Protein AF-A0A7Y5FUA7-F1 (afdb_monomer)

Radius of gyration: 26.77 Å; Cα contacts (8 Å, |Δi|>4): 407; chains: 1; bounding box: 69×65×54 Å

Foldseek 3Di:
DLVVLVVVQVVDPDDDDDDDFQDPPDPGGDDDDPSVCVVVVDPDDDPDDDDDDPVRVVVVPPPPPDDPPCPDPDPDPPPLFFADQLAEAEDELVLLCLCVLALQSSCVCPPVNPDFFDAPQVLLFVLLLQLVLVVVVCVLVVHDDDLVSSLVSSVVSHDPGNAPDVVRSVVSNVLSSVLSVLVVVVVVVDDWHWPDAQAKFWDDDRSYIYIDGQRTKIADPVRAIEGEDEDQADDPDLVVLQVCQLPDLNQLVVQLRVCRVPVDGHQFYWYAHSSHRDIHTDGDDPVSNVVSSVSVVVSVVCVSRSPRHTDDDPVRQVPDSCLVVDPCNVVD

Solvent-accessible surface area (backbone atoms only — not comparable to full-atom values): 19583 Å² total; per-residue (Å²): 107,72,69,56,55,52,56,60,59,69,65,49,90,83,72,83,88,87,84,80,68,47,72,87,88,59,100,62,73,47,74,77,56,67,70,60,40,68,73,65,76,56,87,76,74,88,70,90,79,77,77,70,49,76,67,57,54,53,53,72,72,53,83,70,87,57,75,83,68,75,88,55,78,81,79,65,71,77,76,87,64,58,54,60,76,82,52,76,42,83,41,37,61,66,57,38,50,34,30,72,63,21,23,34,54,27,42,39,53,74,71,69,53,57,86,71,81,67,46,37,70,58,46,53,31,51,13,51,50,53,15,54,47,52,52,51,54,31,54,57,70,71,44,92,78,56,70,65,57,35,52,49,44,25,59,74,52,55,62,91,61,47,47,94,43,73,67,59,42,50,55,51,51,55,50,50,53,53,29,50,50,54,50,48,57,54,54,74,72,52,91,77,47,56,74,40,62,65,42,71,49,76,50,76,56,87,48,28,40,42,40,54,59,44,61,29,29,31,47,42,100,85,74,45,33,33,41,36,43,80,38,61,55,70,49,93,46,71,68,61,38,40,50,51,49,72,66,34,62,61,59,31,46,51,46,44,52,46,23,74,74,70,78,46,79,47,56,25,36,36,35,35,19,46,60,55,67,40,72,23,77,44,70,60,52,72,68,48,49,52,50,42,53,51,50,46,50,53,30,51,54,35,58,29,59,63,55,43,65,72,56,81,45,90,85,53,47,87,76,38,94,56,37,96,79,37,91,65,47,88,80,110

Sequence (332 aa):
ERRLFYVGMTRAKKELYLTSGRDYGGARPRKVSIFVREALDDAHADDDFAKASAFEALARFDRSGEPIRQAHGESQAPETGPIPDDQLLHLDQKKIDDYLTCPLKYKYVHILRVPLAEYHAIIYGFALHEAVREYNKRKRKQEAVTLDDLLTVFKANWRSRGFLNREHEQQRFETGQEVLRRFFEQQESEDFEPLYIEEPFKFMFENNVITGRWDRVDELPDGRVLIVDFKSSAVDDPEKARKRAMSSRQLRLYAWSYQERFGQPVAGWRLHFLESGMVAEIPLKELYLRKIREDVQTAAQGIRQRDFRPTPGPSACPFCALNDICPAAETN

pLDDT: mean 86.88, std 15.05, range [34.94, 98.5]

Structure (mmCIF, N/CA/C/O backbone):
data_AF-A0A7Y5FUA7-F1
#
_entry.id   AF-A0A7Y5FUA7-F1
#
loop_
_atom_site.group_PDB
_atom_site.id
_atom_site.type_symbol
_atom_site.label_atom_id
_atom_site.label_alt_id
_atom_site.label_comp_id
_atom_site.label_asym_id
_atom_site.label_entity_id
_atom_site.label_seq_id
_atom_site.pdbx_PDB_ins_code
_atom_site.Cartn_x
_atom_site.Cartn_y
_atom_site.Cartn_z
_atom_site.occupancy
_atom_site.B_iso_or_equiv
_atom_site.auth_seq_id
_atom_site.auth_comp_id
_atom_site.auth_asym_id
_atom_site.auth_atom_id
_atom_site.pdbx_PDB_model_num
ATOM 1 N N . GLU A 1 1 ? 36.938 -25.599 12.863 1.00 69.94 1 GLU A N 1
ATOM 2 C CA . GLU A 1 1 ? 36.357 -26.382 11.746 1.00 69.94 1 GLU A CA 1
ATOM 3 C C . GLU A 1 1 ? 36.639 -27.885 11.831 1.00 69.94 1 GLU A C 1
ATOM 5 O O . GLU A 1 1 ? 35.681 -28.637 11.930 1.00 69.94 1 GLU A O 1
ATOM 10 N N . ARG A 1 2 ? 37.898 -28.351 11.923 1.00 81.62 2 ARG A N 1
ATOM 11 C CA . ARG A 1 2 ? 38.232 -29.795 12.032 1.00 81.62 2 ARG A CA 1
ATOM 12 C C . ARG A 1 2 ? 37.475 -30.553 13.141 1.00 81.62 2 ARG A C 1
ATOM 14 O O . ARG A 1 2 ? 36.943 -31.631 12.902 1.00 81.62 2 ARG A O 1
ATOM 21 N N . ARG A 1 3 ? 37.348 -29.957 14.337 1.00 82.50 3 ARG A N 1
ATOM 22 C CA . ARG A 1 3 ? 36.562 -30.529 15.454 1.00 82.50 3 ARG A CA 1
ATOM 23 C C . ARG A 1 3 ? 35.073 -30.697 15.116 1.00 82.50 3 ARG A C 1
ATOM 25 O O . ARG A 1 3 ? 34.472 -31.670 15.547 1.00 82.50 3 ARG A O 1
ATOM 32 N N . LEU A 1 4 ? 34.487 -29.786 14.334 1.00 85.38 4 LEU A N 1
ATOM 33 C CA . LEU A 1 4 ? 33.081 -29.873 13.916 1.00 85.38 4 LEU A CA 1
ATOM 34 C C . LEU A 1 4 ? 32.877 -30.999 12.901 1.00 85.38 4 LEU A C 1
ATOM 36 O O . LEU A 1 4 ? 31.928 -31.763 13.034 1.00 85.38 4 LEU A O 1
ATOM 40 N N . PHE A 1 5 ? 33.794 -31.135 11.938 1.00 86.12 5 PHE A N 1
ATOM 41 C CA . PHE A 1 5 ? 33.771 -32.233 10.973 1.00 86.12 5 PHE A CA 1
ATOM 42 C C . PHE A 1 5 ? 33.879 -33.597 11.673 1.00 86.12 5 PHE A C 1
ATOM 44 O O . PHE A 1 5 ? 33.046 -34.471 11.448 1.00 86.12 5 PHE A O 1
ATOM 51 N N . TYR A 1 6 ? 34.825 -33.739 12.608 1.00 86.31 6 TYR A N 1
ATOM 52 C CA . TYR A 1 6 ? 34.996 -34.954 13.410 1.00 86.31 6 TYR A CA 1
ATOM 53 C C . TYR A 1 6 ? 33.748 -35.301 14.239 1.00 86.31 6 TYR A C 1
ATOM 55 O O . TYR A 1 6 ? 33.294 -36.446 14.243 1.00 86.31 6 TYR A O 1
ATOM 63 N N . VAL A 1 7 ? 33.150 -34.314 14.915 1.00 91.12 7 VAL A N 1
ATOM 64 C CA . VAL A 1 7 ? 31.927 -34.527 15.708 1.00 91.12 7 VAL A CA 1
ATOM 65 C C . VAL A 1 7 ? 30.737 -34.889 14.814 1.00 91.12 7 VAL A C 1
ATOM 67 O O . VAL A 1 7 ? 29.938 -35.741 15.189 1.00 91.12 7 VAL A O 1
ATOM 70 N N . GLY A 1 8 ? 30.609 -34.278 13.634 1.00 86.88 8 GLY A N 1
ATOM 71 C CA . GLY A 1 8 ? 29.559 -34.617 12.670 1.00 86.88 8 GLY A CA 1
ATOM 72 C C . GLY A 1 8 ? 29.690 -36.050 12.149 1.00 86.88 8 GLY A C 1
ATOM 73 O O . GLY A 1 8 ? 28.717 -36.799 12.163 1.00 86.88 8 GLY A O 1
ATOM 74 N N . MET A 1 9 ? 30.908 -36.443 11.773 1.00 88.81 9 MET A N 1
ATOM 75 C CA . MET A 1 9 ? 31.246 -37.786 11.295 1.00 88.81 9 MET A CA 1
ATOM 76 C C . MET A 1 9 ? 30.936 -38.872 12.335 1.00 88.81 9 MET A C 1
ATOM 78 O O . MET A 1 9 ? 30.293 -39.871 12.027 1.00 88.81 9 MET A O 1
ATOM 82 N N . THR A 1 10 ? 31.333 -38.653 13.588 1.00 89.31 10 THR A N 1
ATOM 83 C CA . THR A 1 10 ? 31.216 -39.652 14.668 1.00 89.31 10 THR A CA 1
ATOM 84 C C . THR A 1 10 ? 29.806 -39.792 15.258 1.00 89.31 10 THR A C 1
ATOM 86 O O . THR A 1 10 ? 29.580 -40.647 16.112 1.00 89.31 10 THR A O 1
ATOM 89 N N . ARG A 1 11 ? 28.825 -38.997 14.801 1.00 90.19 11 ARG A N 1
ATOM 90 C CA . ARG A 1 11 ? 27.406 -39.149 15.183 1.00 90.19 11 ARG A CA 1
ATOM 91 C C . ARG A 1 11 ? 26.665 -40.225 14.390 1.00 90.19 11 ARG A C 1
ATOM 93 O O . ARG A 1 11 ? 25.602 -40.668 14.832 1.00 90.19 11 ARG A O 1
ATOM 100 N N . ALA A 1 12 ? 27.180 -40.619 13.227 1.00 88.19 12 ALA A N 1
ATOM 101 C CA . ALA A 1 12 ? 26.566 -41.650 12.404 1.00 88.19 12 ALA A CA 1
ATOM 102 C C . ALA A 1 12 ? 26.635 -43.014 13.114 1.00 88.19 12 ALA A C 1
ATOM 104 O O . ALA A 1 12 ? 27.710 -43.483 13.468 1.00 88.19 12 ALA A O 1
ATOM 105 N N . LYS A 1 13 ? 25.478 -43.654 13.335 1.00 85.44 13 LYS A N 1
ATOM 106 C CA . LYS A 1 13 ? 25.397 -44.968 14.008 1.00 85.44 13 LYS A CA 1
ATOM 107 C C . LYS A 1 13 ? 25.438 -46.166 13.056 1.00 85.44 13 LYS A C 1
ATOM 109 O O . LYS A 1 13 ? 25.712 -47.270 13.509 1.00 85.44 13 LYS A O 1
ATOM 114 N N . LYS A 1 14 ? 25.077 -45.971 11.783 1.00 89.12 14 LYS A N 1
ATOM 115 C CA . LYS A 1 14 ? 24.957 -47.049 10.785 1.00 89.12 14 LYS A CA 1
ATOM 116 C C . LYS A 1 14 ? 25.735 -46.735 9.515 1.00 89.12 14 LYS A C 1
ATOM 118 O O . LYS A 1 14 ? 26.629 -47.484 9.159 1.00 89.12 14 LYS A O 1
ATOM 123 N N . GLU A 1 15 ? 25.417 -45.619 8.869 1.00 89.31 15 GLU A N 1
ATOM 124 C CA . GLU A 1 15 ? 26.041 -45.217 7.608 1.00 89.31 15 GLU A CA 1
ATOM 125 C C . GLU A 1 15 ? 26.371 -43.726 7.638 1.00 89.31 15 GLU A C 1
ATOM 127 O O . GLU A 1 15 ? 25.652 -42.933 8.255 1.00 89.31 15 GLU A O 1
ATOM 132 N N . LEU A 1 16 ? 27.456 -43.356 6.961 1.00 85.06 16 LEU A N 1
ATOM 133 C CA . LEU A 1 16 ? 27.898 -41.982 6.778 1.00 85.06 16 LEU A CA 1
ATOM 134 C C . LEU A 1 16 ? 28.118 -41.726 5.289 1.00 85.06 16 LEU A C 1
ATOM 136 O O . LEU A 1 16 ? 28.933 -42.389 4.657 1.00 85.06 16 LEU A O 1
ATOM 140 N N . TYR A 1 17 ? 27.438 -40.710 4.766 1.00 86.00 17 TYR A N 1
ATOM 141 C CA . TYR A 1 17 ? 27.608 -40.245 3.395 1.00 86.00 17 TYR A CA 1
ATOM 142 C C . TYR A 1 17 ? 28.264 -38.863 3.412 1.00 86.00 17 TYR A C 1
ATOM 144 O O . TYR A 1 17 ? 27.733 -37.925 4.009 1.00 86.00 17 TYR A O 1
ATOM 152 N N . LEU A 1 18 ? 29.420 -38.733 2.759 1.00 82.06 18 LEU A N 1
ATOM 153 C CA . LEU A 1 18 ? 30.134 -37.467 2.593 1.00 82.06 18 LEU A CA 1
ATOM 154 C C . LEU A 1 18 ? 29.989 -37.004 1.141 1.00 82.06 18 LEU A C 1
ATOM 156 O O . LEU A 1 18 ? 30.538 -37.613 0.229 1.00 82.06 18 LEU A O 1
ATOM 160 N N . THR A 1 19 ? 29.245 -35.922 0.919 1.00 81.25 19 THR A N 1
ATOM 161 C CA . THR A 1 19 ? 28.980 -35.385 -0.425 1.00 81.25 19 THR A CA 1
ATOM 162 C C . THR A 1 19 ? 29.666 -34.041 -0.626 1.00 81.25 19 THR A C 1
ATOM 164 O O . THR A 1 19 ? 29.583 -33.167 0.237 1.00 81.25 19 THR A O 1
ATOM 167 N N . SER A 1 20 ? 30.283 -33.834 -1.789 1.00 80.19 20 SER A N 1
ATOM 168 C CA . SER A 1 20 ? 30.812 -32.530 -2.202 1.00 80.19 20 SER A CA 1
ATOM 169 C C . SER A 1 20 ? 30.458 -32.245 -3.660 1.00 80.19 20 SER A C 1
ATOM 171 O O . SER A 1 20 ? 30.422 -33.159 -4.481 1.00 80.19 20 SER A O 1
ATOM 173 N N . GLY A 1 21 ? 30.164 -30.985 -3.977 1.00 79.88 21 GLY A N 1
ATOM 174 C CA . GLY A 1 21 ? 29.942 -30.537 -5.349 1.00 79.88 21 GLY A CA 1
ATOM 175 C C . GLY A 1 21 ? 31.228 -29.979 -5.949 1.00 79.88 21 GLY A C 1
ATOM 176 O O . GLY A 1 21 ? 31.906 -29.168 -5.320 1.00 79.88 21 GLY A O 1
ATOM 177 N N . ARG A 1 22 ? 31.560 -30.382 -7.180 1.00 73.12 22 ARG A N 1
ATOM 178 C CA . ARG A 1 22 ? 32.671 -29.780 -7.940 1.00 73.12 22 ARG A CA 1
ATOM 179 C C . ARG A 1 22 ? 32.261 -28.492 -8.653 1.00 73.12 22 ARG A C 1
ATOM 181 O O . ARG A 1 22 ? 33.104 -27.628 -8.869 1.00 73.12 22 ARG A O 1
ATOM 188 N N . ASP A 1 23 ? 30.977 -28.330 -8.963 1.00 74.56 23 ASP A N 1
ATOM 189 C CA . ASP A 1 23 ? 30.429 -27.149 -9.629 1.00 74.56 23 ASP A CA 1
ATOM 190 C C . ASP A 1 23 ? 29.183 -26.644 -8.899 1.00 74.56 23 ASP A C 1
ATOM 192 O O . ASP A 1 23 ? 28.220 -27.381 -8.695 1.00 74.56 23 ASP A O 1
ATOM 196 N N . TYR A 1 24 ? 29.241 -25.377 -8.502 1.00 72.88 24 TYR A N 1
ATOM 197 C CA . TYR A 1 24 ? 28.153 -24.635 -7.865 1.00 72.88 24 TYR A CA 1
ATOM 198 C C . TYR A 1 24 ? 27.744 -23.413 -8.709 1.00 72.88 24 TYR A C 1
ATOM 200 O O . TYR A 1 24 ? 27.184 -22.460 -8.177 1.00 72.88 24 TYR A O 1
ATOM 208 N N . GLY A 1 25 ? 28.084 -23.392 -10.003 1.00 65.88 25 GLY A N 1
ATOM 209 C CA . GLY A 1 25 ? 27.870 -22.252 -10.900 1.00 65.88 25 GLY A CA 1
ATOM 210 C C . GLY A 1 25 ? 28.946 -21.165 -10.799 1.00 65.88 25 GLY A C 1
ATOM 211 O O . GLY A 1 25 ? 28.764 -20.060 -11.300 1.00 65.88 25 GLY A O 1
ATOM 212 N N . GLY A 1 26 ? 30.070 -21.455 -10.138 1.00 68.00 26 GLY A N 1
ATOM 213 C CA . GLY A 1 26 ? 31.182 -20.518 -9.961 1.00 68.00 26 GLY A CA 1
ATOM 214 C C . GLY A 1 26 ? 32.169 -20.497 -11.135 1.00 68.00 26 GLY A C 1
ATOM 215 O O . GLY A 1 26 ? 32.183 -21.377 -11.996 1.00 68.00 2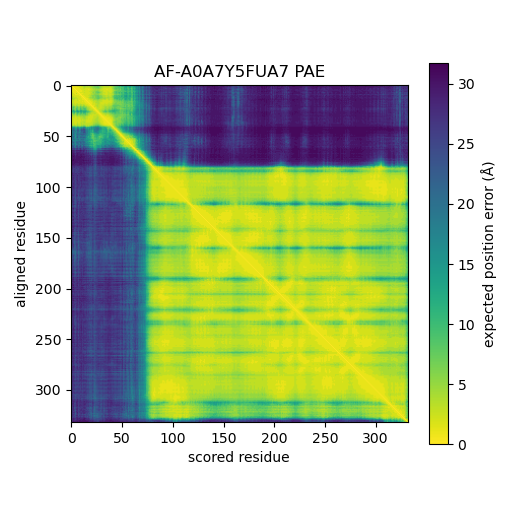6 GLY A O 1
ATOM 216 N N . ALA A 1 27 ? 33.067 -19.507 -11.142 1.00 64.94 27 ALA A N 1
ATOM 217 C CA . ALA A 1 27 ? 34.093 -19.369 -12.183 1.00 64.94 27 ALA A CA 1
ATOM 218 C C . ALA A 1 27 ? 35.125 -20.516 -12.196 1.00 64.94 27 ALA A C 1
ATOM 220 O O . ALA A 1 27 ? 35.726 -20.788 -13.233 1.00 64.94 27 ALA A O 1
ATOM 221 N N . ARG A 1 28 ? 35.343 -21.188 -11.057 1.00 67.38 28 ARG A N 1
ATOM 222 C CA . ARG A 1 28 ? 36.306 -22.289 -10.906 1.00 67.38 28 ARG A CA 1
ATOM 223 C C . ARG A 1 28 ? 35.664 -23.479 -10.191 1.00 67.38 28 ARG A C 1
ATOM 225 O O . ARG A 1 28 ? 34.853 -23.252 -9.287 1.00 67.38 28 ARG A O 1
ATOM 232 N N . PRO A 1 29 ? 36.053 -24.718 -10.538 1.00 73.56 29 PRO A N 1
ATOM 233 C CA . PRO A 1 29 ? 35.591 -25.897 -9.825 1.00 73.56 29 PRO A CA 1
ATOM 234 C C . PRO A 1 29 ? 36.066 -25.874 -8.369 1.00 73.56 29 PRO A C 1
ATOM 236 O O . PRO A 1 29 ? 37.142 -25.362 -8.043 1.00 73.56 29 PRO A O 1
ATOM 239 N N . ARG A 1 30 ? 35.248 -26.427 -7.476 1.00 78.94 30 ARG A N 1
ATOM 240 C CA . ARG A 1 30 ? 35.588 -26.605 -6.064 1.00 78.94 30 ARG A CA 1
ATOM 241 C C . ARG A 1 30 ? 36.270 -27.953 -5.870 1.00 78.94 30 ARG A C 1
ATOM 243 O O . ARG A 1 30 ? 35.807 -28.973 -6.372 1.00 78.94 30 ARG A O 1
ATOM 250 N N . LYS A 1 31 ? 37.371 -27.940 -5.118 1.00 80.44 31 LYS A N 1
ATOM 251 C CA . LYS A 1 31 ? 38.057 -29.159 -4.687 1.00 80.44 31 LYS A CA 1
ATOM 252 C C . LYS A 1 31 ? 37.319 -29.788 -3.513 1.00 80.44 31 LYS A C 1
ATOM 254 O O . LYS A 1 31 ? 36.715 -29.076 -2.705 1.00 80.44 31 LYS A O 1
ATOM 259 N N . VAL A 1 32 ? 37.415 -31.110 -3.405 1.00 82.19 32 VAL A N 1
ATOM 260 C CA . VAL A 1 32 ? 36.942 -31.841 -2.227 1.00 82.19 32 VAL A CA 1
ATOM 261 C C . VAL A 1 32 ? 37.666 -31.299 -0.992 1.00 82.19 32 VAL A C 1
ATOM 263 O O . VAL A 1 32 ? 38.872 -31.045 -1.025 1.00 82.19 32 VAL A O 1
ATOM 266 N N . SER A 1 33 ? 36.921 -31.083 0.094 1.00 84.25 33 SER A N 1
ATOM 267 C CA . SER A 1 33 ? 37.481 -30.559 1.341 1.00 84.25 33 SER A CA 1
ATOM 268 C C . SER A 1 33 ? 38.590 -31.466 1.872 1.00 84.25 33 SER A C 1
ATOM 270 O O . SER A 1 33 ? 38.439 -32.689 1.897 1.00 84.25 33 SER A O 1
ATOM 272 N N . ILE A 1 34 ? 39.674 -30.861 2.365 1.00 81.44 34 ILE A N 1
ATOM 273 C CA . ILE A 1 34 ? 40.808 -31.583 2.956 1.00 81.44 34 ILE A CA 1
ATOM 274 C C . ILE A 1 34 ? 40.371 -32.525 4.086 1.00 81.44 34 ILE A C 1
ATOM 276 O O . ILE A 1 34 ? 40.905 -33.618 4.199 1.00 81.44 34 ILE A O 1
ATOM 280 N N . PHE A 1 35 ? 39.340 -32.160 4.857 1.00 84.69 35 PHE A N 1
ATOM 281 C CA . PHE A 1 35 ? 38.843 -32.984 5.964 1.00 84.69 35 PHE A CA 1
ATOM 282 C C . PHE A 1 35 ? 38.192 -34.293 5.498 1.00 84.69 35 PHE A C 1
ATOM 284 O O . PHE A 1 35 ? 38.275 -35.294 6.198 1.00 84.69 35 PHE A O 1
ATOM 291 N N . VAL A 1 36 ? 37.559 -34.295 4.318 1.00 83.12 36 VAL A N 1
ATOM 292 C CA . VAL A 1 36 ? 36.991 -35.515 3.720 1.00 83.12 36 VAL A CA 1
ATOM 293 C C . VAL A 1 36 ? 38.115 -36.427 3.241 1.00 83.12 36 VAL A C 1
ATOM 295 O O . VAL A 1 36 ? 38.068 -37.625 3.491 1.00 83.12 36 VAL A O 1
ATOM 298 N N . ARG A 1 37 ? 39.150 -35.853 2.615 1.00 79.00 37 ARG A N 1
ATOM 299 C CA . ARG A 1 37 ? 40.316 -36.608 2.135 1.00 79.00 37 ARG A CA 1
ATOM 300 C C . ARG A 1 37 ? 41.084 -37.261 3.281 1.00 79.00 37 ARG A C 1
ATOM 302 O O . ARG A 1 37 ? 41.368 -38.446 3.218 1.00 79.00 37 ARG A O 1
ATOM 309 N N . GLU A 1 38 ? 41.352 -36.500 4.342 1.00 81.62 38 GLU A N 1
ATOM 310 C CA . GLU A 1 38 ? 41.996 -37.010 5.559 1.00 81.62 38 GLU A CA 1
ATOM 311 C C . GLU A 1 38 ? 41.182 -38.134 6.223 1.00 81.62 38 GLU A C 1
ATOM 313 O O . GLU A 1 38 ? 41.762 -39.055 6.781 1.00 81.62 38 GLU A O 1
ATOM 318 N N . ALA A 1 39 ? 39.846 -38.070 6.187 1.00 80.00 39 ALA A N 1
ATOM 319 C CA . ALA A 1 39 ? 38.989 -39.062 6.838 1.00 80.00 39 ALA A CA 1
ATOM 320 C C . ALA A 1 39 ? 38.846 -40.380 6.063 1.00 80.00 39 ALA A C 1
ATOM 322 O O . ALA A 1 39 ? 38.527 -41.398 6.673 1.00 80.00 39 ALA A O 1
ATOM 323 N N . LEU A 1 40 ? 39.043 -40.357 4.743 1.00 78.94 40 LEU A N 1
ATOM 324 C CA . LEU A 1 40 ? 38.932 -41.535 3.875 1.00 78.94 40 LEU A CA 1
ATOM 325 C C . LEU A 1 40 ? 40.287 -42.192 3.575 1.00 78.94 40 LEU A C 1
ATOM 327 O O . LEU A 1 40 ? 40.315 -43.196 2.875 1.00 78.94 40 LEU A O 1
ATOM 331 N N . ASP A 1 41 ? 41.381 -41.629 4.102 1.00 67.62 41 ASP A N 1
ATOM 332 C CA . ASP A 1 41 ? 42.768 -42.071 3.882 1.00 67.62 41 ASP A CA 1
ATOM 333 C C . ASP A 1 41 ? 43.109 -42.255 2.389 1.00 67.62 41 ASP A C 1
ATOM 335 O O . ASP A 1 41 ? 43.875 -43.128 1.981 1.00 67.62 41 ASP A O 1
ATOM 339 N N . ASP A 1 42 ? 42.478 -41.425 1.552 1.00 64.50 42 ASP A N 1
ATOM 340 C CA . ASP A 1 42 ? 42.451 -41.605 0.108 1.00 64.50 42 ASP A CA 1
ATOM 341 C C . ASP A 1 42 ? 43.457 -40.665 -0.577 1.00 64.50 42 ASP A C 1
ATOM 343 O O . ASP A 1 42 ? 43.318 -39.431 -0.588 1.00 64.50 42 ASP A O 1
ATOM 347 N N . ALA A 1 43 ? 44.506 -41.268 -1.140 1.00 52.50 43 ALA A N 1
ATOM 348 C CA . ALA A 1 43 ? 45.585 -40.591 -1.855 1.00 52.50 43 ALA A CA 1
ATOM 349 C C . ALA A 1 43 ? 45.308 -40.422 -3.362 1.00 52.50 43 ALA A C 1
ATOM 351 O O . ALA A 1 43 ? 46.196 -39.980 -4.096 1.00 52.50 43 ALA A O 1
ATOM 352 N N . HIS A 1 44 ? 44.104 -40.738 -3.850 1.00 53.44 44 HIS A N 1
ATOM 353 C CA . HIS A 1 44 ? 43.822 -40.695 -5.283 1.00 53.44 44 HIS A CA 1
ATOM 354 C C . HIS A 1 44 ? 43.480 -39.296 -5.829 1.00 53.44 44 HIS A C 1
ATOM 356 O O . HIS A 1 44 ? 43.033 -38.384 -5.124 1.00 53.44 44 HIS A O 1
ATOM 362 N N . ALA A 1 45 ? 43.847 -39.121 -7.101 1.00 51.50 45 ALA A N 1
ATOM 363 C CA . ALA A 1 45 ? 43.904 -37.871 -7.844 1.00 51.50 45 ALA A CA 1
ATOM 364 C C . ALA A 1 45 ? 42.512 -37.274 -8.105 1.00 51.50 45 ALA A C 1
ATOM 366 O O . ALA A 1 45 ? 41.516 -37.987 -8.183 1.00 51.50 45 ALA A O 1
ATOM 367 N N . ASP A 1 46 ? 42.451 -35.949 -8.265 1.00 54.41 46 ASP A N 1
ATOM 368 C CA . ASP A 1 46 ? 41.269 -35.286 -8.816 1.00 54.41 46 ASP A CA 1
ATOM 369 C C . ASP A 1 46 ? 41.031 -35.855 -10.235 1.00 54.41 46 ASP A C 1
ATOM 371 O O . ASP A 1 46 ? 41.722 -35.449 -11.163 1.00 54.41 46 ASP A O 1
ATOM 375 N N . ASP A 1 47 ? 40.096 -36.803 -10.404 1.00 55.59 47 ASP A N 1
ATOM 376 C CA . ASP A 1 47 ? 39.686 -37.280 -11.739 1.00 55.59 47 ASP A CA 1
ATOM 377 C C . ASP A 1 47 ? 39.314 -36.102 -12.650 1.00 55.59 47 ASP A C 1
ATOM 379 O O . ASP A 1 47 ? 38.751 -35.109 -12.168 1.00 55.59 47 ASP A O 1
ATOM 383 N N . ASP A 1 48 ? 39.582 -36.218 -13.953 1.00 52.44 48 ASP A N 1
ATOM 384 C CA . ASP A 1 48 ? 39.300 -35.181 -14.949 1.00 52.44 48 ASP A CA 1
ATOM 385 C C . ASP A 1 48 ? 37.858 -34.661 -14.830 1.00 52.44 48 ASP A C 1
ATOM 387 O O . ASP A 1 48 ? 36.872 -35.369 -15.045 1.00 52.44 48 ASP A O 1
ATOM 391 N N . PHE A 1 49 ? 37.723 -33.386 -14.451 1.00 56.34 49 PHE A N 1
ATOM 392 C CA . PHE A 1 49 ? 36.431 -32.723 -14.314 1.00 56.34 49 PHE A CA 1
ATOM 393 C C . PHE A 1 49 ? 36.086 -31.966 -15.596 1.00 56.34 49 PHE A C 1
ATOM 395 O O . PHE A 1 49 ? 36.603 -30.874 -15.841 1.00 56.34 49 PHE A O 1
ATOM 402 N N . ALA A 1 50 ? 35.149 -32.502 -16.376 1.00 59.53 50 ALA A N 1
ATOM 403 C CA . ALA A 1 50 ? 34.482 -31.737 -17.420 1.00 59.53 50 ALA A CA 1
ATOM 404 C C . ALA A 1 50 ? 33.427 -30.817 -16.784 1.00 59.53 50 ALA A C 1
ATOM 406 O O . ALA A 1 50 ? 32.500 -31.277 -16.109 1.00 59.53 50 ALA A O 1
ATOM 407 N N . LYS A 1 51 ? 33.566 -29.501 -16.987 1.00 59.25 51 LYS A N 1
ATOM 408 C CA . LYS A 1 51 ? 32.529 -28.535 -16.603 1.00 59.25 51 LYS A CA 1
ATOM 409 C C . LYS A 1 51 ? 31.259 -28.867 -17.383 1.00 59.25 51 LYS A C 1
ATOM 411 O O . LYS A 1 51 ? 31.319 -28.994 -18.603 1.00 59.25 51 LYS A O 1
ATOM 416 N N . ALA A 1 52 ? 30.133 -28.989 -16.681 1.00 58.94 52 ALA A N 1
ATOM 417 C CA . ALA A 1 52 ? 28.852 -29.220 -17.332 1.00 58.94 52 ALA A CA 1
ATOM 418 C C . ALA A 1 52 ? 28.588 -28.085 -18.329 1.00 58.94 52 ALA A C 1
ATOM 420 O O . ALA A 1 52 ? 28.748 -26.904 -18.000 1.00 58.94 52 ALA A O 1
ATOM 421 N N . SER A 1 53 ? 28.192 -28.437 -19.548 1.00 66.69 53 SER A N 1
ATOM 422 C CA . SER A 1 53 ? 27.671 -27.454 -20.491 1.00 66.69 53 SER A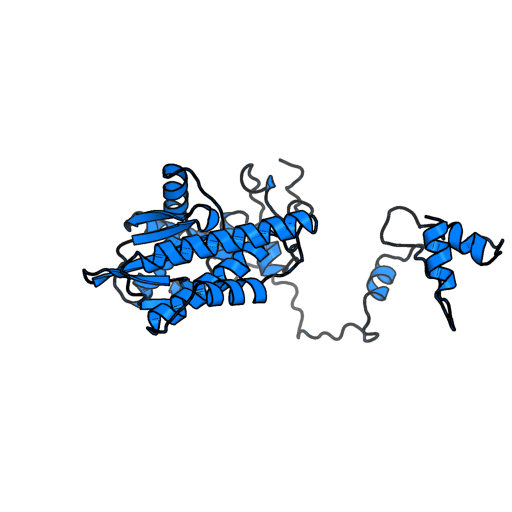 CA 1
ATOM 423 C C . SER A 1 53 ? 26.457 -26.745 -19.880 1.00 66.69 53 SER A C 1
ATOM 425 O O . SER A 1 53 ? 25.775 -27.284 -19.004 1.00 66.69 53 SER A O 1
ATOM 427 N N . ALA A 1 54 ? 26.147 -25.535 -20.355 1.00 57.19 54 ALA A N 1
ATOM 428 C CA . ALA A 1 54 ? 24.950 -24.815 -19.911 1.00 57.19 54 ALA A CA 1
ATOM 429 C C . ALA A 1 54 ? 23.677 -25.675 -20.056 1.00 57.19 54 ALA A C 1
ATOM 431 O O . ALA A 1 54 ? 22.781 -25.604 -19.220 1.00 57.19 54 ALA A O 1
ATOM 432 N N . PHE A 1 55 ? 23.639 -26.541 -21.073 1.00 56.44 55 PHE A N 1
ATOM 433 C CA . PHE A 1 55 ? 22.534 -27.460 -21.330 1.00 56.44 55 PHE A CA 1
ATOM 434 C C . PHE A 1 55 ? 22.463 -28.604 -20.306 1.00 56.44 55 PHE A C 1
ATOM 436 O O . PHE A 1 55 ? 21.394 -28.893 -19.778 1.00 56.44 55 PHE A O 1
ATOM 443 N N . GLU A 1 56 ? 23.598 -29.211 -19.951 1.00 58.56 56 GLU A N 1
ATOM 444 C CA . GLU A 1 56 ? 23.661 -30.244 -18.905 1.00 58.56 56 GLU A CA 1
ATOM 445 C C . GLU A 1 56 ? 23.376 -29.677 -17.510 1.00 58.56 56 GLU A C 1
ATOM 447 O O . GLU A 1 56 ? 22.774 -30.355 -16.679 1.00 58.56 56 GLU A O 1
ATOM 452 N N . ALA A 1 57 ? 23.783 -28.433 -17.242 1.00 60.66 57 ALA A N 1
ATOM 453 C CA . ALA A 1 57 ? 23.455 -27.746 -15.999 1.00 60.66 57 ALA A CA 1
ATOM 454 C C . ALA A 1 57 ? 21.940 -27.539 -15.864 1.00 60.66 57 ALA A C 1
ATOM 456 O O . ALA A 1 57 ? 21.389 -27.824 -14.805 1.00 60.66 57 ALA A O 1
ATOM 457 N N . LEU A 1 58 ? 21.263 -27.121 -16.940 1.00 58.72 58 LEU A N 1
ATOM 458 C CA . LEU A 1 58 ? 19.804 -26.984 -16.984 1.00 58.72 58 LEU A CA 1
ATOM 459 C C . LEU A 1 58 ? 19.096 -28.339 -16.829 1.00 58.72 58 LEU A C 1
ATOM 461 O O . LEU A 1 58 ? 18.176 -28.455 -16.022 1.00 58.72 58 LEU A O 1
ATOM 465 N N . ALA A 1 59 ? 19.573 -29.377 -17.522 1.00 62.81 59 ALA A N 1
ATOM 466 C CA . ALA A 1 59 ? 19.006 -30.725 -17.450 1.00 62.81 59 ALA A CA 1
ATOM 467 C C . ALA A 1 59 ? 19.077 -31.336 -16.037 1.00 62.81 59 ALA A C 1
ATOM 469 O O . ALA A 1 59 ? 18.185 -32.075 -15.639 1.00 62.81 59 ALA A O 1
ATOM 470 N N . ARG A 1 60 ? 20.098 -31.000 -15.234 1.00 58.38 60 ARG A N 1
ATOM 471 C CA . ARG A 1 60 ? 20.226 -31.478 -13.840 1.00 58.38 60 ARG A CA 1
ATOM 472 C C . ARG A 1 60 ? 19.160 -30.921 -12.891 1.00 58.38 60 ARG A C 1
ATOM 474 O O . ARG A 1 60 ? 18.912 -31.527 -11.849 1.00 58.38 60 ARG A O 1
ATOM 481 N N . PHE A 1 61 ? 18.557 -29.779 -13.218 1.00 56.38 61 PHE A N 1
ATOM 482 C CA . PHE A 1 61 ? 17.456 -29.195 -12.443 1.00 56.38 61 PHE A CA 1
ATOM 483 C C . PHE A 1 61 ? 16.077 -29.621 -12.957 1.00 56.38 61 PHE A C 1
ATOM 485 O O . PHE A 1 61 ? 15.083 -29.416 -12.256 1.00 56.38 61 PHE A O 1
ATOM 492 N N . ASP A 1 62 ? 16.013 -30.265 -14.123 1.00 51.31 62 ASP A N 1
ATOM 493 C CA . ASP A 1 62 ? 14.801 -30.894 -14.632 1.00 51.31 62 ASP A CA 1
ATOM 494 C C . ASP A 1 62 ? 14.582 -32.245 -13.932 1.00 51.31 62 ASP A C 1
ATOM 496 O O . ASP A 1 62 ? 15.022 -33.307 -14.367 1.00 51.31 62 ASP A O 1
ATOM 500 N N . ARG A 1 63 ? 13.925 -32.200 -12.770 1.00 50.88 63 ARG A N 1
ATOM 501 C CA . ARG A 1 63 ? 13.613 -33.387 -11.953 1.00 50.88 63 ARG A CA 1
ATOM 502 C C . ARG A 1 63 ? 12.565 -34.315 -12.571 1.00 50.88 63 ARG A C 1
ATOM 504 O O . ARG A 1 63 ? 12.228 -35.316 -11.942 1.00 50.88 63 ARG A O 1
ATOM 511 N N . SER A 1 64 ? 12.003 -33.980 -13.728 1.00 53.78 64 SER A N 1
ATOM 512 C CA . SER A 1 64 ? 10.839 -34.694 -14.244 1.00 53.78 64 SER A CA 1
ATOM 513 C C . SER A 1 64 ? 11.199 -35.919 -15.082 1.00 53.78 64 SER A C 1
ATOM 515 O O . SER A 1 64 ? 10.418 -36.865 -15.102 1.00 53.78 64 SER A O 1
ATOM 517 N N . GLY A 1 65 ? 12.358 -35.941 -15.756 1.00 46.69 65 GLY A N 1
ATOM 518 C CA . GLY A 1 65 ? 12.725 -37.022 -16.686 1.00 46.69 65 GLY A CA 1
ATOM 519 C C . GLY A 1 65 ? 11.737 -37.219 -17.850 1.00 46.69 65 GLY A C 1
ATOM 520 O O . GLY A 1 65 ? 11.969 -38.055 -18.721 1.00 46.69 65 GLY A O 1
ATOM 521 N N . GLU A 1 66 ? 10.654 -36.445 -17.893 1.00 42.66 66 GLU A N 1
ATOM 522 C CA . GLU A 1 66 ? 9.788 -36.295 -19.042 1.00 42.66 66 GLU A CA 1
ATOM 523 C C . GLU A 1 66 ? 10.363 -35.138 -19.866 1.00 42.66 66 GLU A C 1
ATOM 525 O O . GLU A 1 66 ? 10.714 -34.108 -19.288 1.00 42.66 66 GLU A O 1
ATOM 530 N N . PRO A 1 67 ? 10.470 -35.251 -21.205 1.00 42.31 67 PRO A N 1
ATOM 531 C CA . PRO A 1 67 ? 10.688 -34.059 -22.015 1.00 42.31 67 PRO A CA 1
ATOM 532 C C . PRO A 1 67 ? 9.610 -33.075 -21.600 1.00 42.31 67 PRO A C 1
ATOM 534 O O . PRO A 1 67 ? 8.460 -33.510 -21.580 1.00 42.31 67 PRO A O 1
ATOM 537 N N . ILE A 1 68 ? 9.988 -31.837 -21.235 1.00 44.41 68 ILE A N 1
ATOM 538 C CA . ILE A 1 68 ? 9.087 -30.744 -20.840 1.00 44.41 68 ILE A CA 1
ATOM 539 C C . ILE A 1 68 ? 7.813 -30.889 -21.658 1.00 44.41 68 ILE A C 1
ATOM 541 O O . ILE A 1 68 ? 7.752 -30.484 -22.825 1.00 44.41 68 ILE A O 1
ATOM 545 N N . ARG A 1 69 ? 6.814 -31.573 -21.085 1.00 42.38 69 ARG A N 1
ATOM 546 C CA . ARG A 1 69 ? 5.544 -31.728 -21.760 1.00 42.38 69 ARG A CA 1
ATOM 547 C C . ARG A 1 69 ? 5.073 -30.304 -21.825 1.00 42.38 69 ARG A C 1
ATOM 549 O O . ARG A 1 69 ? 5.073 -29.619 -20.803 1.00 42.38 69 ARG A O 1
ATOM 556 N N . GLN A 1 70 ? 4.799 -29.860 -23.043 1.00 44.34 70 GLN A N 1
ATOM 557 C CA . GLN A 1 70 ? 4.166 -28.596 -23.362 1.00 44.34 70 GLN A CA 1
ATOM 558 C C . GLN A 1 70 ? 2.853 -28.519 -22.573 1.00 44.34 70 GLN A C 1
ATOM 560 O O . GLN A 1 70 ? 1.772 -28.791 -23.074 1.00 44.34 70 GLN A O 1
ATOM 565 N N . ALA A 1 71 ? 2.958 -28.214 -21.286 1.00 38.72 71 ALA A N 1
ATOM 566 C CA . ALA A 1 71 ? 1.866 -28.029 -20.358 1.00 38.72 71 ALA A CA 1
ATOM 567 C C . ALA A 1 71 ? 1.533 -26.541 -20.315 1.00 38.72 71 ALA A C 1
ATOM 569 O O . ALA A 1 71 ? 1.288 -25.983 -19.260 1.00 38.72 71 ALA A O 1
ATOM 570 N N . HIS A 1 72 ? 1.555 -25.914 -21.485 1.00 40.34 72 HIS A N 1
ATOM 571 C CA . HIS A 1 72 ? 0.751 -24.773 -21.863 1.00 40.34 72 HIS A CA 1
ATOM 572 C C . HIS A 1 72 ? 0.519 -24.971 -23.359 1.00 40.34 72 HIS A C 1
ATOM 574 O O . HIS A 1 72 ? 1.480 -25.113 -24.116 1.00 40.34 72 HIS A O 1
ATOM 580 N N . GLY A 1 73 ? -0.751 -25.122 -23.749 1.00 39.25 73 GLY A N 1
ATOM 581 C CA . GLY A 1 73 ? -1.135 -25.249 -25.151 1.00 39.25 73 GLY A CA 1
ATOM 582 C C . GLY A 1 73 ? -0.482 -24.143 -25.965 1.00 39.25 73 GLY A C 1
ATOM 583 O O . GLY A 1 73 ? -0.342 -23.045 -25.441 1.00 39.25 73 GLY A O 1
ATOM 584 N N . GLU A 1 74 ? -0.037 -24.487 -27.176 1.00 34.94 74 GLU A N 1
ATOM 585 C CA . GLU A 1 74 ? 0.515 -23.564 -28.170 1.00 34.94 74 GLU A CA 1
ATOM 586 C C . GLU A 1 74 ? 1.221 -22.365 -27.529 1.00 34.94 74 GLU A C 1
ATOM 588 O O . GLU A 1 74 ? 0.638 -21.290 -27.392 1.00 34.94 74 GLU A O 1
ATOM 593 N N . SER A 1 75 ? 2.479 -22.538 -27.113 1.00 40.41 75 SER A N 1
ATOM 594 C CA . SER A 1 75 ? 3.357 -21.399 -26.848 1.00 40.41 75 SER A CA 1
ATOM 595 C C . SER A 1 75 ? 3.525 -20.619 -28.152 1.00 40.41 75 SER A C 1
ATOM 597 O O . SER A 1 75 ? 4.510 -20.778 -28.872 1.00 40.41 75 SER A O 1
ATOM 599 N N . GLN A 1 76 ? 2.531 -19.794 -28.473 1.00 43.91 76 GLN A N 1
ATOM 600 C CA . GLN A 1 76 ? 2.657 -18.689 -29.393 1.00 43.91 76 GLN A CA 1
ATOM 601 C C . GLN A 1 76 ? 3.884 -17.918 -28.916 1.00 43.91 76 GLN A C 1
ATOM 603 O O . GLN A 1 76 ? 4.031 -17.641 -27.719 1.00 43.91 76 GLN A O 1
ATOM 608 N N . ALA A 1 77 ? 4.814 -17.642 -29.834 1.00 47.03 77 ALA A N 1
ATOM 609 C CA . ALA A 1 77 ? 5.906 -16.719 -29.561 1.00 47.03 77 ALA A CA 1
ATOM 610 C C . ALA A 1 77 ? 5.320 -15.502 -28.825 1.00 47.03 77 ALA A C 1
ATOM 612 O O . ALA A 1 77 ? 4.238 -15.065 -29.223 1.00 47.03 77 ALA A O 1
ATOM 613 N N . PRO A 1 78 ? 5.949 -14.995 -27.745 1.00 55.62 78 PRO A N 1
ATOM 614 C CA . PRO A 1 78 ? 5.362 -13.922 -26.951 1.00 55.62 78 PRO A CA 1
ATOM 615 C C . PRO A 1 78 ? 4.974 -12.802 -27.905 1.00 55.62 78 PRO A C 1
ATOM 617 O O . PRO A 1 78 ? 5.868 -12.234 -28.525 1.00 55.62 78 PRO A O 1
ATOM 620 N N . GLU A 1 79 ? 3.668 -12.562 -28.074 1.00 59.84 79 GLU A N 1
ATOM 621 C CA . GLU A 1 79 ? 3.148 -11.659 -29.103 1.00 59.84 79 GLU A CA 1
ATOM 622 C C . GLU A 1 79 ? 3.950 -10.359 -29.054 1.00 59.84 79 GLU A C 1
ATOM 624 O O . GLU A 1 79 ? 3.923 -9.640 -28.063 1.00 59.84 79 GLU A O 1
ATOM 629 N N . THR A 1 80 ? 4.776 -10.076 -30.053 1.00 68.69 80 THR A N 1
ATOM 630 C CA . THR A 1 80 ? 5.695 -8.932 -29.962 1.00 68.69 80 THR A CA 1
ATOM 631 C C . THR A 1 80 ? 4.998 -7.614 -30.283 1.00 68.69 80 THR A C 1
ATOM 633 O O . THR A 1 80 ? 5.586 -6.553 -30.096 1.00 68.69 80 THR A O 1
ATOM 636 N N . GLY A 1 81 ? 3.759 -7.681 -30.777 1.00 82.25 81 GLY A N 1
ATOM 637 C CA . GLY A 1 81 ? 2.955 -6.528 -31.153 1.00 82.25 81 GLY A CA 1
ATOM 638 C C . GLY A 1 81 ? 2.234 -5.864 -29.974 1.00 82.25 81 GLY A C 1
ATOM 639 O O . GLY A 1 81 ? 2.117 -6.453 -28.892 1.00 82.25 81 GLY A O 1
ATOM 640 N N . PRO A 1 82 ? 1.730 -4.637 -30.181 1.00 90.75 82 PRO A N 1
ATOM 641 C CA . PRO A 1 82 ? 0.848 -3.977 -29.230 1.00 90.75 82 PRO A CA 1
ATOM 642 C C . PRO A 1 82 ? -0.389 -4.822 -28.903 1.00 90.75 82 PRO A C 1
ATOM 644 O O . PRO A 1 82 ? -0.896 -5.560 -29.745 1.00 90.75 82 PRO A O 1
ATOM 647 N N . ILE A 1 83 ? -0.883 -4.686 -27.677 1.00 92.00 83 ILE A N 1
ATOM 648 C CA . ILE A 1 83 ? -2.175 -5.220 -27.247 1.00 92.00 83 ILE A CA 1
ATOM 649 C C . ILE A 1 83 ? -3.274 -4.386 -27.931 1.00 92.00 83 ILE A C 1
ATOM 651 O O . ILE A 1 83 ? -3.251 -3.162 -27.767 1.00 92.00 83 ILE A O 1
ATOM 655 N N . PRO A 1 84 ? -4.226 -5.004 -28.657 1.00 92.69 84 PRO A N 1
ATOM 656 C CA . PRO A 1 84 ? -5.335 -4.304 -29.304 1.00 92.69 84 PRO A CA 1
ATOM 657 C C . PRO A 1 84 ? -6.109 -3.396 -28.346 1.00 92.69 84 PRO A C 1
ATOM 659 O O . PRO A 1 84 ? -6.296 -3.740 -27.178 1.00 92.69 84 PRO A O 1
ATOM 662 N N . ASP A 1 85 ? -6.574 -2.242 -28.824 1.00 88.12 85 ASP A N 1
ATOM 663 C CA . ASP A 1 85 ? -7.242 -1.244 -27.978 1.00 88.12 85 ASP A CA 1
ATOM 664 C C . ASP A 1 85 ? -8.555 -1.751 -27.373 1.00 88.12 85 ASP A C 1
ATOM 666 O O . ASP A 1 85 ? -8.892 -1.370 -26.254 1.00 88.12 85 ASP A O 1
ATOM 670 N N . ASP A 1 86 ? -9.273 -2.628 -28.072 1.00 90.75 86 ASP A N 1
ATOM 671 C CA . ASP A 1 86 ? -10.531 -3.252 -27.648 1.00 90.75 86 ASP A CA 1
ATOM 672 C C . ASP A 1 86 ? -10.338 -4.396 -26.639 1.00 90.75 86 ASP A C 1
ATOM 674 O O . ASP A 1 86 ? -11.266 -4.742 -25.902 1.00 90.75 86 ASP A O 1
ATOM 678 N N . GLN A 1 87 ? -9.130 -4.956 -26.538 1.00 94.12 87 GLN A N 1
ATOM 679 C CA . GLN A 1 87 ? -8.828 -5.982 -25.549 1.00 94.12 87 GLN A CA 1
ATOM 680 C C . GLN A 1 87 ? -8.855 -5.395 -24.132 1.00 94.12 87 GLN A C 1
ATOM 682 O O . GLN A 1 87 ? -8.221 -4.376 -23.840 1.00 94.12 87 GLN A O 1
ATOM 687 N N . LEU A 1 88 ? -9.547 -6.078 -23.217 1.00 95.44 88 LEU A N 1
ATOM 688 C CA . LEU A 1 88 ? -9.634 -5.654 -21.823 1.00 95.44 88 LEU A CA 1
ATOM 689 C C . LEU A 1 88 ? -8.290 -5.799 -21.101 1.00 95.44 88 LEU A C 1
ATOM 691 O O . LEU A 1 88 ? -7.750 -6.900 -20.972 1.00 95.44 88 LEU A O 1
ATOM 695 N N . LEU A 1 89 ? -7.782 -4.688 -20.564 1.00 96.12 89 LEU A N 1
ATOM 696 C CA . LEU A 1 89 ? -6.584 -4.679 -19.728 1.00 96.12 89 LEU A CA 1
ATOM 697 C C . LEU A 1 89 ? -6.965 -4.650 -18.246 1.00 96.12 89 LEU A C 1
ATOM 699 O O . LEU A 1 89 ? -7.676 -3.756 -17.796 1.00 96.12 89 LEU A O 1
ATOM 703 N N . HIS A 1 90 ? -6.466 -5.607 -17.467 1.00 96.81 90 HIS A N 1
ATOM 704 C CA . HIS A 1 90 ? -6.729 -5.679 -16.028 1.00 96.81 90 HIS A CA 1
ATOM 705 C C . HIS A 1 90 ? -5.650 -4.952 -15.225 1.00 96.81 90 HIS A C 1
ATOM 707 O O . HIS A 1 90 ? -4.513 -5.436 -15.120 1.00 96.81 90 HIS A O 1
ATOM 713 N N . LEU A 1 91 ? -6.022 -3.831 -14.610 1.00 97.38 91 LEU A N 1
ATOM 714 C CA . LEU A 1 9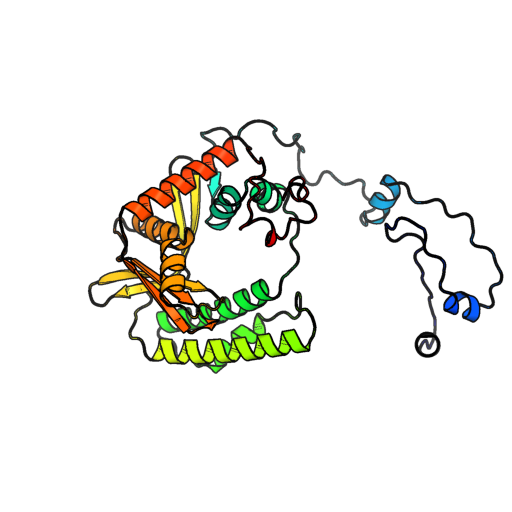1 ? -5.136 -2.978 -13.827 1.00 97.38 91 LEU A CA 1
ATOM 715 C C . LEU A 1 91 ? -5.562 -2.933 -12.357 1.00 97.38 91 LEU A C 1
ATOM 717 O O . LEU A 1 91 ? -6.734 -2.789 -12.019 1.00 97.38 91 LEU A O 1
ATOM 721 N N . ASP A 1 92 ? -4.571 -3.026 -11.483 1.00 96.06 92 ASP A N 1
ATOM 722 C CA . ASP A 1 92 ? -4.680 -2.701 -10.067 1.00 96.06 92 ASP A CA 1
ATOM 723 C C . ASP A 1 92 ? -3.712 -1.555 -9.741 1.00 96.06 92 ASP A C 1
ATOM 725 O O . ASP A 1 92 ? -2.892 -1.154 -10.576 1.00 96.06 92 ASP A O 1
ATOM 729 N N . GLN A 1 93 ? -3.806 -1.014 -8.526 1.00 95.00 93 GLN A N 1
ATOM 730 C CA . GLN A 1 93 ? -2.928 0.068 -8.076 1.00 95.00 93 GLN A CA 1
ATOM 731 C C . GLN A 1 93 ? -1.445 -0.278 -8.248 1.00 95.00 93 GLN A C 1
ATOM 733 O O . GLN A 1 93 ? -0.667 0.569 -8.684 1.00 95.00 93 GLN A O 1
ATOM 738 N N . LYS A 1 94 ? -1.046 -1.516 -7.943 1.00 93.88 94 LYS A N 1
ATOM 739 C CA . LYS A 1 94 ? 0.356 -1.929 -7.970 1.00 93.88 94 LYS A CA 1
ATOM 740 C C . LYS A 1 94 ? 0.894 -1.970 -9.397 1.00 93.88 94 LYS A C 1
ATOM 742 O O . LYS A 1 94 ? 2.021 -1.548 -9.635 1.00 93.88 94 LYS A O 1
ATOM 747 N N . LYS A 1 95 ? 0.100 -2.454 -10.352 1.00 97.62 95 LYS A N 1
ATOM 748 C CA . LYS A 1 95 ? 0.411 -2.444 -11.787 1.00 97.62 95 LYS A CA 1
ATOM 749 C C . LYS A 1 95 ? 0.604 -1.025 -12.311 1.00 97.62 95 LYS A C 1
ATOM 751 O O . LYS A 1 95 ? 1.589 -0.774 -13.000 1.00 97.62 95 LYS A O 1
ATOM 756 N N . ILE A 1 96 ? -0.304 -0.114 -11.960 1.00 98.06 96 ILE A N 1
ATOM 757 C CA . ILE A 1 96 ? -0.220 1.299 -12.352 1.00 98.06 96 ILE A CA 1
ATOM 758 C C . ILE A 1 96 ? 1.053 1.924 -11.764 1.00 98.06 96 ILE A C 1
ATOM 760 O O . ILE A 1 96 ? 1.873 2.467 -12.502 1.00 98.06 96 ILE A O 1
ATOM 764 N N . ASP A 1 97 ? 1.272 1.775 -10.457 1.00 95.81 97 ASP A N 1
ATOM 765 C CA . ASP A 1 97 ? 2.431 2.349 -9.770 1.00 95.81 97 ASP A CA 1
ATOM 766 C C . ASP A 1 97 ? 3.755 1.765 -10.263 1.00 95.81 97 ASP A C 1
ATOM 768 O O . ASP A 1 97 ? 4.713 2.514 -10.460 1.00 95.81 97 ASP A O 1
ATOM 772 N N . ASP A 1 98 ? 3.835 0.452 -10.488 1.00 95.69 98 ASP A N 1
ATOM 773 C CA . ASP A 1 98 ? 5.048 -0.186 -10.996 1.00 95.69 98 ASP A CA 1
ATOM 774 C C . ASP A 1 98 ? 5.384 0.313 -12.403 1.00 95.69 98 ASP A C 1
ATOM 776 O O . ASP A 1 98 ? 6.549 0.621 -12.652 1.00 95.69 98 ASP A O 1
ATOM 780 N N . TYR A 1 99 ? 4.387 0.454 -13.286 1.00 97.81 99 TYR A N 1
ATOM 781 C CA . TYR A 1 99 ? 4.597 0.969 -14.640 1.00 97.81 99 TYR A CA 1
ATOM 782 C C . TYR A 1 99 ? 5.050 2.432 -14.630 1.00 97.81 99 TYR A C 1
ATOM 784 O O . TYR A 1 99 ? 6.065 2.764 -15.237 1.00 97.81 99 TYR A O 1
ATOM 792 N N . LEU A 1 100 ? 4.348 3.296 -13.890 1.00 96.50 100 LEU A N 1
ATOM 793 C CA . LEU A 1 100 ? 4.677 4.722 -13.803 1.00 96.50 100 LEU A CA 1
ATOM 794 C C . LEU A 1 100 ? 5.984 4.993 -13.047 1.00 96.50 100 LEU A C 1
ATOM 796 O O . LEU A 1 100 ? 6.602 6.035 -13.248 1.00 96.50 100 LEU A O 1
ATOM 800 N N . THR A 1 101 ? 6.407 4.082 -12.165 1.00 94.50 101 THR A N 1
ATOM 801 C CA . THR A 1 101 ? 7.721 4.164 -11.514 1.00 94.50 101 THR A CA 1
ATOM 802 C C . THR A 1 101 ? 8.830 3.783 -12.490 1.00 94.50 101 THR A C 1
ATOM 804 O O . THR A 1 101 ? 9.840 4.478 -12.570 1.00 94.50 101 THR A O 1
ATOM 807 N N . CYS A 1 102 ? 8.675 2.654 -13.187 1.00 96.00 102 CYS A N 1
ATOM 808 C CA . CYS A 1 102 ? 9.582 2.218 -14.241 1.00 96.00 102 CYS A CA 1
ATOM 809 C C . CYS A 1 102 ? 8.917 1.122 -15.094 1.00 96.00 102 CYS A C 1
ATOM 811 O O . CYS A 1 102 ? 8.677 0.023 -14.583 1.00 96.00 102 CYS A O 1
ATOM 813 N N . PRO A 1 103 ? 8.701 1.331 -16.403 1.00 97.12 103 PRO A N 1
ATOM 814 C CA . PRO A 1 103 ? 8.078 0.323 -17.263 1.00 97.12 103 PRO A CA 1
ATOM 815 C C . PRO A 1 103 ? 8.825 -1.022 -17.289 1.00 97.12 103 PRO A C 1
ATOM 817 O O . PRO A 1 103 ? 8.209 -2.089 -17.363 1.00 97.12 103 PRO A O 1
ATOM 820 N N . LEU A 1 104 ? 10.154 -1.008 -17.130 1.00 96.06 104 LEU A N 1
ATOM 821 C CA . LEU A 1 104 ? 10.938 -2.241 -17.022 1.00 96.06 104 LEU A CA 1
ATOM 822 C C . LEU A 1 104 ? 10.646 -3.014 -15.723 1.00 96.06 104 LEU A C 1
ATOM 824 O O . LEU A 1 104 ? 10.563 -4.244 -15.747 1.00 96.06 104 LEU A O 1
ATOM 828 N N . LYS A 1 105 ? 10.414 -2.312 -14.603 1.00 94.81 105 LYS A N 1
ATOM 829 C CA . LYS A 1 105 ? 9.966 -2.930 -13.342 1.00 94.81 105 LYS A CA 1
ATOM 830 C C . LYS A 1 105 ? 8.628 -3.633 -13.552 1.00 94.81 105 LYS A C 1
ATOM 832 O O . LYS A 1 105 ? 8.474 -4.776 -13.124 1.00 94.81 105 LYS A O 1
ATOM 837 N N . TYR A 1 106 ? 7.690 -2.987 -14.247 1.00 96.44 106 TYR A N 1
ATOM 838 C CA . TYR A 1 106 ? 6.406 -3.601 -14.577 1.00 96.44 106 TYR A CA 1
ATOM 839 C C . TYR A 1 106 ? 6.586 -4.906 -15.357 1.00 96.44 106 TYR A C 1
ATOM 841 O O . TYR A 1 106 ? 6.035 -5.936 -14.966 1.00 96.44 106 TYR A O 1
ATOM 849 N N . LYS A 1 107 ? 7.407 -4.888 -16.416 1.00 95.75 107 LYS A N 1
ATOM 850 C CA . LYS A 1 107 ? 7.702 -6.081 -17.218 1.00 95.75 107 LYS A CA 1
ATOM 851 C C . LYS A 1 107 ? 8.268 -7.211 -16.361 1.00 95.75 107 LYS A C 1
ATOM 853 O O . LYS A 1 107 ? 7.791 -8.340 -16.447 1.00 95.75 107 LYS A O 1
ATOM 858 N N . TYR A 1 108 ? 9.261 -6.927 -15.525 1.00 94.69 108 TYR A N 1
ATOM 859 C CA . TYR A 1 108 ? 9.897 -7.948 -14.692 1.00 94.69 108 TYR A CA 1
ATOM 860 C C . TYR A 1 108 ? 8.936 -8.536 -13.657 1.00 94.69 108 TYR A C 1
ATOM 862 O O . TYR A 1 108 ? 8.888 -9.753 -13.499 1.00 94.69 108 TYR A O 1
ATOM 870 N N . VAL A 1 109 ? 8.132 -7.706 -12.992 1.00 93.31 109 VAL A N 1
ATOM 871 C CA . VAL A 1 109 ? 7.248 -8.162 -11.912 1.00 93.31 109 VAL A CA 1
ATOM 872 C C . VAL A 1 109 ? 5.967 -8.813 -12.436 1.00 93.31 109 VAL A C 1
ATOM 874 O O . VAL A 1 109 ? 5.578 -9.871 -11.950 1.00 93.31 109 VAL A O 1
ATOM 877 N N . HIS A 1 110 ? 5.296 -8.203 -13.415 1.00 94.06 110 HIS A N 1
ATOM 878 C CA . HIS A 1 110 ? 3.934 -8.594 -13.809 1.00 94.06 110 HIS A CA 1
ATOM 879 C C . HIS A 1 110 ? 3.886 -9.495 -15.043 1.00 94.06 110 HIS A C 1
ATOM 881 O O . HIS A 1 110 ? 2.975 -10.316 -15.150 1.00 94.06 110 HIS A O 1
ATOM 887 N N . ILE A 1 111 ? 4.861 -9.371 -15.952 1.00 93.75 111 ILE A N 1
ATOM 888 C CA . ILE A 1 111 ? 4.925 -10.177 -17.182 1.00 93.75 111 ILE A CA 1
ATOM 889 C C . ILE A 1 111 ? 5.847 -11.378 -16.978 1.00 93.75 111 ILE A C 1
ATOM 891 O O . ILE A 1 111 ? 5.406 -12.516 -17.097 1.00 93.75 111 ILE A O 1
ATOM 895 N N . LEU A 1 112 ? 7.114 -11.132 -16.631 1.00 93.31 112 LEU A N 1
ATOM 896 C CA . LEU A 1 112 ? 8.115 -12.191 -16.450 1.00 93.31 112 LEU A CA 1
ATOM 897 C C . LEU A 1 112 ? 8.032 -12.874 -15.081 1.00 93.31 112 LEU A C 1
ATOM 899 O O . LEU A 1 112 ? 8.584 -13.957 -14.915 1.00 93.31 112 LEU A O 1
ATOM 903 N N . ARG A 1 113 ? 7.345 -12.251 -14.113 1.00 91.06 113 ARG A N 1
ATOM 904 C CA . ARG A 1 113 ? 7.156 -12.766 -12.747 1.00 91.06 113 ARG A CA 1
ATOM 905 C C . ARG A 1 113 ? 8.474 -13.138 -12.067 1.00 91.06 113 ARG A C 1
ATOM 907 O O . ARG A 1 113 ? 8.578 -14.181 -11.424 1.00 91.06 113 ARG A O 1
ATOM 914 N N . VAL A 1 114 ? 9.476 -12.269 -12.212 1.00 89.94 114 VAL A N 1
ATOM 915 C CA . VAL A 1 114 ? 10.773 -12.428 -11.550 1.00 89.94 114 VAL A CA 1
ATOM 916 C C . VAL A 1 114 ? 10.539 -12.525 -10.036 1.00 89.94 114 VAL A C 1
ATOM 918 O O . VAL A 1 114 ? 9.932 -11.614 -9.462 1.00 89.94 114 VAL A O 1
ATOM 921 N N . PRO A 1 115 ? 10.987 -13.608 -9.375 1.00 82.88 115 PRO A N 1
ATOM 922 C CA . PRO A 1 115 ? 10.811 -13.764 -7.941 1.00 82.88 115 PRO A CA 1
ATOM 923 C C . PRO A 1 115 ? 11.640 -12.707 -7.207 1.00 82.88 115 PRO A C 1
ATOM 925 O O . PRO A 1 115 ? 12.847 -12.594 -7.410 1.00 82.88 115 PRO A O 1
ATOM 928 N N . LEU A 1 116 ? 10.982 -11.933 -6.347 1.00 79.25 116 LEU A N 1
ATOM 929 C CA . LEU A 1 116 ? 11.640 -10.953 -5.487 1.00 79.25 116 LEU A CA 1
ATOM 930 C C . LEU A 1 116 ? 11.957 -11.591 -4.136 1.00 79.25 116 LEU A C 1
ATOM 932 O O . LEU A 1 116 ? 11.144 -12.342 -3.595 1.00 79.25 116 LEU A O 1
ATOM 936 N N . ALA A 1 117 ? 13.128 -11.274 -3.584 1.00 70.75 117 ALA A N 1
ATOM 937 C CA . ALA A 1 117 ? 13.487 -11.710 -2.243 1.00 70.75 117 ALA A CA 1
ATOM 938 C C . ALA A 1 117 ? 12.485 -11.161 -1.213 1.00 70.75 117 ALA A C 1
ATOM 940 O O . ALA A 1 117 ? 12.104 -9.988 -1.254 1.00 70.75 117 ALA A O 1
ATOM 941 N N . GLU A 1 118 ? 12.069 -12.011 -0.274 1.00 69.19 118 GLU A N 1
ATOM 942 C CA . GLU A 1 118 ? 11.254 -11.586 0.862 1.00 69.19 118 GLU A CA 1
ATOM 943 C C . GLU A 1 118 ? 12.097 -10.655 1.749 1.00 69.19 118 GLU A C 1
ATOM 945 O O . GLU A 1 118 ? 13.099 -11.075 2.327 1.00 69.19 118 GLU A O 1
ATOM 950 N N . TYR A 1 119 ? 11.710 -9.382 1.836 1.00 79.38 119 TYR A N 1
ATOM 951 C CA . TYR A 1 119 ? 12.365 -8.382 2.681 1.00 79.38 119 TYR A CA 1
ATOM 952 C C . TYR A 1 119 ? 11.585 -8.206 3.985 1.00 79.38 119 TYR A C 1
ATOM 954 O O . TYR A 1 119 ? 10.353 -8.143 3.957 1.00 79.38 119 TYR A O 1
ATOM 962 N N . HIS A 1 120 ? 12.286 -8.089 5.120 1.00 82.31 120 HIS A N 1
ATOM 963 C CA . HIS A 1 120 ? 11.667 -8.016 6.454 1.00 82.31 120 HIS A CA 1
ATOM 964 C C . HIS A 1 120 ? 10.522 -6.996 6.557 1.00 82.31 120 HIS A C 1
ATOM 966 O O . HIS A 1 120 ? 9.491 -7.310 7.143 1.00 82.31 120 HIS A O 1
ATOM 972 N N . ALA A 1 121 ? 10.640 -5.825 5.916 1.00 86.12 121 ALA A N 1
ATOM 973 C CA . ALA A 1 121 ? 9.607 -4.788 5.978 1.00 86.12 121 ALA A CA 1
ATOM 974 C C . ALA A 1 121 ? 8.276 -5.212 5.325 1.00 86.12 121 ALA A C 1
ATOM 976 O O . ALA A 1 121 ? 7.216 -4.751 5.746 1.00 86.12 121 ALA A O 1
ATOM 977 N N . ILE A 1 122 ? 8.316 -6.102 4.324 1.00 83.56 122 ILE A N 1
ATOM 978 C CA . ILE A 1 122 ? 7.114 -6.648 3.674 1.00 83.56 122 ILE A CA 1
ATOM 979 C C . ILE A 1 122 ? 6.403 -7.609 4.626 1.00 83.56 122 ILE A C 1
ATOM 981 O O . ILE A 1 122 ? 5.192 -7.514 4.798 1.00 83.56 122 ILE A O 1
ATOM 985 N N . ILE A 1 123 ? 7.154 -8.506 5.272 1.00 85.62 123 ILE A N 1
ATOM 986 C CA . ILE A 1 123 ? 6.605 -9.470 6.235 1.00 85.62 123 ILE A CA 1
ATOM 987 C C . ILE A 1 123 ? 6.035 -8.743 7.452 1.00 85.62 123 ILE A C 1
ATOM 989 O O . ILE A 1 123 ? 4.906 -9.008 7.857 1.00 85.62 123 ILE A O 1
ATOM 993 N N . TYR A 1 124 ? 6.798 -7.791 7.987 1.00 89.94 124 TYR A N 1
ATOM 994 C CA . TYR A 1 124 ? 6.382 -6.936 9.090 1.00 89.94 124 TYR A CA 1
ATOM 995 C C . TYR A 1 124 ? 5.090 -6.178 8.759 1.00 89.94 124 TYR A C 1
ATOM 997 O O . TYR A 1 124 ? 4.124 -6.234 9.517 1.00 89.94 124 TYR A O 1
ATOM 1005 N N . GLY A 1 125 ? 5.043 -5.520 7.595 1.00 91.12 125 GLY A N 1
ATOM 1006 C CA . GLY A 1 125 ? 3.856 -4.794 7.156 1.00 91.12 125 GLY A CA 1
ATOM 1007 C C . GLY A 1 125 ? 2.644 -5.699 6.966 1.00 91.12 125 GLY A C 1
ATOM 1008 O O . GLY A 1 125 ? 1.568 -5.370 7.452 1.00 91.12 125 GLY A O 1
ATOM 1009 N N . PHE A 1 126 ? 2.816 -6.858 6.329 1.00 90.75 126 PHE A N 1
ATOM 1010 C CA . PHE A 1 126 ? 1.738 -7.829 6.149 1.00 90.75 126 PHE A CA 1
ATOM 1011 C C . PHE A 1 126 ? 1.144 -8.289 7.489 1.00 90.75 126 PHE A C 1
ATOM 1013 O O . PHE A 1 126 ? -0.071 -8.246 7.663 1.00 90.75 126 PHE A O 1
ATOM 1020 N N . ALA A 1 127 ? 1.989 -8.665 8.455 1.00 93.50 127 ALA A N 1
ATOM 1021 C CA . ALA A 1 127 ? 1.526 -9.111 9.766 1.00 93.50 127 ALA A CA 1
ATOM 1022 C C . ALA A 1 127 ? 0.762 -8.006 10.522 1.00 93.50 127 ALA A C 1
ATOM 1024 O O . ALA A 1 127 ? -0.271 -8.287 11.132 1.00 93.50 127 ALA A O 1
ATOM 1025 N N . LEU A 1 128 ? 1.227 -6.751 10.450 1.00 96.44 128 LEU A N 1
ATOM 1026 C CA . LEU A 1 128 ? 0.509 -5.604 11.018 1.00 96.44 128 LEU A CA 1
ATOM 1027 C C . LEU A 1 128 ? -0.858 -5.394 10.356 1.00 96.44 128 LEU A C 1
ATOM 1029 O O . LEU A 1 128 ? -1.853 -5.218 11.058 1.00 96.44 128 LEU A O 1
ATOM 1033 N N . HIS A 1 129 ? -0.919 -5.427 9.022 1.00 94.56 129 HIS A N 1
ATOM 1034 C CA . HIS A 1 129 ? -2.169 -5.240 8.284 1.00 94.56 129 HIS A CA 1
ATOM 1035 C C . HIS A 1 129 ? -3.200 -6.319 8.618 1.00 94.56 129 HIS A C 1
ATOM 1037 O O . HIS A 1 129 ? -4.365 -5.988 8.810 1.00 94.56 129 HIS A O 1
ATOM 1043 N N . GLU A 1 130 ? -2.797 -7.586 8.751 1.00 95.38 130 GLU A N 1
ATOM 1044 C CA . GLU A 1 130 ? -3.731 -8.656 9.123 1.00 95.38 130 GLU A CA 1
ATOM 1045 C C . GLU A 1 130 ? -4.301 -8.467 10.541 1.00 95.38 130 GLU A C 1
ATOM 1047 O O . GLU A 1 130 ? -5.496 -8.675 10.751 1.00 95.38 130 GLU A O 1
ATOM 1052 N N . ALA A 1 131 ? -3.499 -7.991 11.501 1.00 97.62 131 ALA A N 1
ATOM 1053 C CA . ALA A 1 131 ? -3.988 -7.670 12.845 1.00 97.62 131 ALA A CA 1
ATOM 1054 C C . ALA A 1 131 ? -4.951 -6.465 12.849 1.00 97.62 131 ALA A C 1
ATOM 1056 O O . ALA A 1 131 ? -6.034 -6.535 13.432 1.00 97.62 131 ALA A O 1
ATOM 1057 N N . VAL A 1 132 ? -4.605 -5.381 12.144 1.00 96.88 132 VAL A N 1
ATOM 1058 C CA . VAL A 1 132 ? -5.471 -4.195 11.973 1.00 96.88 132 VAL A CA 1
ATOM 1059 C C . VAL A 1 132 ? -6.778 -4.559 11.263 1.00 96.88 132 VAL A C 1
ATOM 1061 O O . VAL A 1 132 ? -7.857 -4.086 11.621 1.00 96.88 132 VAL A O 1
ATOM 1064 N N . ARG A 1 133 ? -6.705 -5.440 10.267 1.00 94.50 133 ARG A N 1
ATOM 1065 C CA . ARG A 1 133 ? -7.864 -5.967 9.549 1.00 94.50 133 ARG A CA 1
ATOM 1066 C C . ARG A 1 133 ? -8.805 -6.734 10.467 1.00 94.50 133 ARG A C 1
ATOM 1068 O O . ARG A 1 133 ? -10.016 -6.544 10.360 1.00 94.50 133 ARG A O 1
ATOM 1075 N N . GLU A 1 134 ? -8.277 -7.601 11.327 1.00 95.62 134 GLU A N 1
ATOM 1076 C CA . GLU A 1 134 ? -9.093 -8.342 12.293 1.00 95.62 134 GLU A CA 1
ATOM 1077 C C . GLU A 1 134 ? -9.818 -7.386 13.242 1.00 95.62 134 GLU A C 1
ATOM 1079 O O . GLU A 1 134 ? -11.032 -7.500 13.417 1.00 95.62 134 GLU A O 1
ATOM 1084 N N . TYR A 1 135 ? -9.098 -6.393 13.773 1.00 97.19 135 TYR A N 1
ATOM 1085 C CA . TYR A 1 135 ? -9.679 -5.349 14.612 1.00 97.19 135 TYR A CA 1
ATOM 1086 C C . TYR A 1 135 ? -10.854 -4.652 13.924 1.00 97.19 135 TYR A C 1
ATOM 1088 O O . TYR A 1 135 ? -11.975 -4.657 14.436 1.00 97.19 135 TYR A O 1
ATOM 1096 N N . ASN A 1 136 ? -10.613 -4.117 12.723 1.00 95.81 136 ASN A N 1
ATOM 1097 C CA . ASN A 1 136 ? -11.635 -3.410 11.967 1.00 95.81 136 ASN A CA 1
ATOM 1098 C C . ASN A 1 136 ? -12.849 -4.324 11.730 1.00 95.81 136 ASN A C 1
ATOM 1100 O O . ASN A 1 136 ? -13.987 -3.907 11.945 1.00 95.81 136 ASN A O 1
ATOM 1104 N N . LYS A 1 137 ? -12.633 -5.582 11.307 1.00 95.25 137 LYS A N 1
ATOM 1105 C CA . LYS A 1 137 ? -13.723 -6.530 11.011 1.00 95.25 137 LYS A CA 1
ATOM 1106 C C . LYS A 1 137 ? -14.628 -6.760 12.214 1.00 95.25 137 LYS A C 1
ATOM 1108 O O . LYS A 1 137 ? -15.846 -6.740 12.043 1.00 95.25 137 LYS A O 1
ATOM 1113 N N . ARG A 1 138 ? -14.050 -6.974 13.399 1.00 95.25 138 ARG A N 1
ATOM 1114 C CA . ARG A 1 138 ? -14.825 -7.148 14.634 1.00 95.25 138 ARG A CA 1
ATOM 1115 C C . ARG A 1 138 ? -15.567 -5.871 15.007 1.00 95.25 138 ARG A C 1
ATOM 1117 O O . ARG A 1 138 ? -16.756 -5.945 15.299 1.00 95.25 138 ARG A O 1
ATOM 1124 N N . LYS A 1 139 ? -14.930 -4.702 14.866 1.00 93.75 139 LYS A N 1
ATOM 1125 C CA . LYS A 1 139 ? -15.588 -3.405 15.090 1.00 93.75 139 LYS A CA 1
ATOM 1126 C C . LYS A 1 139 ? -16.813 -3.188 14.209 1.00 93.75 139 LYS A C 1
ATOM 1128 O O . LYS A 1 139 ? -17.872 -2.871 14.737 1.00 93.75 139 LYS A O 1
ATOM 1133 N N . ARG A 1 140 ? -16.732 -3.463 12.903 1.00 93.81 140 ARG A N 1
ATOM 1134 C CA . ARG A 1 140 ? -17.901 -3.382 12.002 1.00 93.81 140 ARG A CA 1
ATOM 1135 C C . ARG A 1 140 ? -19.030 -4.332 12.391 1.00 93.81 140 ARG A C 1
ATOM 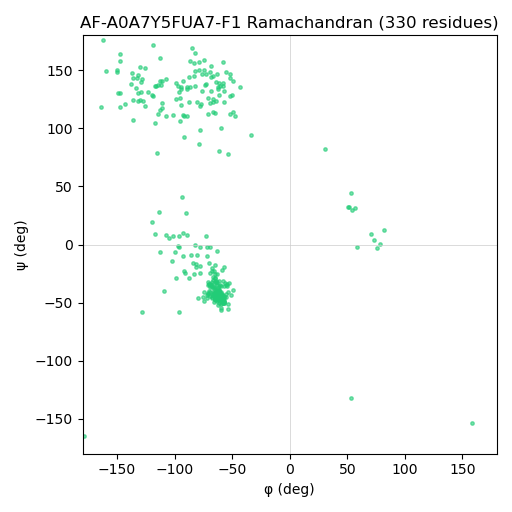1137 O O . ARG A 1 140 ? -20.194 -4.010 12.197 1.00 93.81 140 ARG A O 1
ATOM 1144 N N . LYS A 1 141 ? -18.697 -5.514 12.909 1.00 94.31 141 LYS A N 1
ATOM 1145 C CA . LYS A 1 141 ? -19.689 -6.483 13.395 1.00 94.31 141 LYS A CA 1
ATOM 1146 C C . LYS A 1 141 ? -20.187 -6.191 14.812 1.00 94.31 141 LYS A C 1
ATOM 1148 O O . LYS A 1 141 ? -21.006 -6.955 15.310 1.00 94.31 141 LYS A O 1
ATOM 1153 N N . GLN A 1 142 ? -19.691 -5.131 15.455 1.00 92.25 142 GLN A N 1
ATOM 1154 C CA . GLN A 1 142 ? -19.958 -4.809 16.859 1.00 92.25 142 GLN A CA 1
ATOM 1155 C C . GLN A 1 142 ? -19.572 -5.956 17.815 1.00 92.25 142 GLN A C 1
ATOM 1157 O O . GLN A 1 142 ? -20.173 -6.152 18.869 1.00 92.25 142 GLN A O 1
ATOM 1162 N N . GLU A 1 143 ? -18.549 -6.726 17.442 1.00 94.81 143 GLU A N 1
ATOM 1163 C CA . GLU A 1 143 ? -17.977 -7.791 18.260 1.00 94.81 143 GLU A CA 1
ATOM 1164 C C . GLU A 1 143 ? -16.896 -7.214 19.185 1.00 94.81 143 GLU A C 1
ATOM 1166 O O . GLU A 1 143 ? -16.130 -6.324 18.801 1.00 94.81 143 GLU A O 1
ATOM 1171 N N . ALA A 1 144 ? -16.803 -7.745 20.407 1.00 92.94 144 ALA A N 1
ATOM 1172 C CA . ALA A 1 144 ? -15.723 -7.387 21.317 1.00 92.94 144 ALA A CA 1
ATOM 1173 C C . ALA A 1 144 ? -14.366 -7.800 20.721 1.00 92.94 144 ALA A C 1
ATOM 1175 O O . ALA A 1 144 ? -14.193 -8.911 20.212 1.00 92.94 144 ALA A O 1
ATOM 1176 N N . VAL A 1 145 ? -13.391 -6.901 20.806 1.00 94.88 145 VAL A N 1
ATOM 1177 C CA . VAL A 1 145 ? -12.015 -7.142 20.378 1.00 94.88 145 VAL A CA 1
ATOM 1178 C C . VAL A 1 145 ? -11.069 -6.643 21.455 1.00 94.88 145 VAL A C 1
ATOM 1180 O O . VAL A 1 145 ? -11.254 -5.560 22.005 1.00 94.88 145 VAL A O 1
ATOM 1183 N N . THR A 1 146 ? -10.071 -7.453 21.781 1.00 97.12 146 THR A N 1
ATOM 1184 C CA . THR A 1 146 ? -9.049 -7.135 22.776 1.00 97.12 146 THR A CA 1
ATOM 1185 C C . THR A 1 146 ? -7.694 -6.959 22.105 1.00 97.12 146 THR A C 1
ATOM 1187 O O . THR A 1 146 ? -7.463 -7.456 21.004 1.00 97.12 146 THR A O 1
ATOM 1190 N N . LEU A 1 147 ? -6.754 -6.299 22.783 1.00 97.56 147 LEU A N 1
ATOM 1191 C CA . LEU A 1 147 ? -5.375 -6.217 22.299 1.00 97.56 147 LEU A CA 1
ATOM 1192 C C . LEU A 1 147 ? -4.751 -7.610 22.081 1.00 97.56 147 LEU A C 1
ATOM 1194 O O . LEU A 1 147 ? -4.000 -7.802 21.128 1.00 97.56 147 LEU A O 1
ATOM 1198 N N . ASP A 1 148 ? -5.075 -8.592 22.926 1.00 98.06 148 ASP A N 1
ATOM 1199 C CA . ASP A 1 148 ? -4.532 -9.952 22.813 1.00 98.06 148 ASP A CA 1
ATOM 1200 C C . ASP A 1 148 ? -4.964 -10.653 21.512 1.00 98.06 148 ASP A C 1
ATOM 1202 O O . ASP A 1 148 ? -4.170 -11.366 20.893 1.00 98.06 148 ASP A O 1
ATOM 1206 N N . ASP A 1 149 ? -6.176 -10.366 21.023 1.00 97.69 149 ASP A N 1
ATOM 1207 C CA . ASP A 1 149 ? -6.644 -10.850 19.721 1.00 97.69 149 ASP A CA 1
ATOM 1208 C C . ASP A 1 149 ? -5.747 -10.347 18.580 1.00 97.69 149 ASP A C 1
ATOM 1210 O O . ASP A 1 149 ? -5.328 -11.124 17.717 1.00 97.69 149 ASP A O 1
ATOM 1214 N N . LEU A 1 150 ? -5.400 -9.054 18.594 1.00 97.94 150 LEU A N 1
ATOM 1215 C CA . LEU A 1 150 ? -4.538 -8.440 17.578 1.00 97.94 150 LEU A CA 1
ATOM 1216 C C . LEU A 1 150 ? -3.132 -9.039 17.633 1.00 97.94 150 LEU A C 1
ATOM 1218 O O . LEU A 1 150 ? -2.567 -9.391 16.596 1.00 97.94 150 LEU A O 1
ATOM 1222 N N . LEU A 1 151 ? -2.573 -9.186 18.837 1.00 98.06 151 LEU A N 1
ATOM 1223 C CA . LEU A 1 151 ? -1.250 -9.781 19.040 1.00 98.06 151 LEU A CA 1
ATOM 1224 C C . LEU A 1 151 ? -1.215 -11.252 18.601 1.00 98.06 151 LEU A C 1
ATOM 1226 O O . LEU A 1 151 ? -0.214 -11.705 18.038 1.00 98.06 151 LEU A O 1
ATOM 1230 N N . THR A 1 152 ? -2.313 -11.984 18.795 1.00 98.25 152 THR A N 1
ATOM 1231 C CA . THR A 1 152 ? -2.465 -13.367 18.334 1.00 98.25 152 THR A CA 1
ATOM 1232 C C . THR A 1 152 ? -2.457 -13.451 16.808 1.00 98.25 152 THR A C 1
ATOM 1234 O O . THR A 1 152 ? -1.692 -14.241 16.246 1.00 98.25 152 THR A O 1
ATOM 1237 N N . VAL A 1 153 ? -3.235 -12.607 16.119 1.00 97.19 153 VAL A N 1
ATOM 1238 C CA . VAL A 1 153 ? -3.251 -12.561 14.644 1.00 97.19 153 VAL A CA 1
ATOM 1239 C C . VAL A 1 153 ? -1.901 -12.120 14.082 1.00 97.19 153 VAL A C 1
ATOM 1241 O O . VAL A 1 153 ? -1.413 -12.718 13.119 1.00 97.19 153 VAL A O 1
ATOM 1244 N N . PHE A 1 154 ? -1.264 -11.125 14.700 1.00 97.25 154 PHE A N 1
ATOM 1245 C CA . PHE A 1 154 ? 0.070 -10.663 14.322 1.00 97.25 154 PHE A CA 1
ATOM 1246 C C . PHE A 1 154 ? 1.093 -11.800 14.386 1.00 97.25 154 PHE A C 1
ATOM 1248 O O . PHE A 1 154 ? 1.791 -12.072 13.408 1.00 97.25 154 PHE A O 1
ATOM 1255 N N . LYS A 1 155 ? 1.130 -12.530 15.507 1.00 95.81 155 LYS A N 1
ATOM 1256 C CA . LYS A 1 155 ? 2.032 -13.671 15.697 1.00 95.81 155 LYS A CA 1
ATOM 1257 C C . LYS A 1 155 ? 1.756 -14.803 14.708 1.00 95.81 155 LYS A C 1
ATOM 1259 O O . LYS A 1 155 ? 2.703 -15.396 14.200 1.00 95.81 155 LYS A O 1
ATOM 1264 N N . ALA A 1 156 ? 0.488 -15.094 14.415 1.00 94.25 156 ALA A N 1
ATOM 1265 C CA . ALA A 1 156 ? 0.106 -16.140 13.466 1.00 94.25 156 ALA A CA 1
ATOM 1266 C C . ALA A 1 156 ? 0.544 -15.832 12.021 1.00 94.25 156 ALA A C 1
ATOM 1268 O O . ALA A 1 156 ? 0.819 -16.752 11.251 1.00 94.25 156 ALA A O 1
ATOM 1269 N N . ASN A 1 157 ? 0.637 -14.548 11.664 1.00 90.69 157 ASN A N 1
ATOM 1270 C CA . ASN A 1 157 ? 1.060 -14.092 10.338 1.00 90.69 157 ASN A CA 1
ATOM 1271 C C . ASN A 1 157 ? 2.552 -13.725 10.257 1.00 90.69 157 ASN A C 1
ATOM 1273 O O . ASN A 1 157 ? 3.047 -13.395 9.176 1.00 90.69 157 ASN A O 1
ATOM 1277 N N . TRP A 1 158 ? 3.288 -13.815 11.368 1.00 89.69 158 TRP A N 1
ATOM 1278 C CA . TRP A 1 158 ? 4.721 -13.550 11.407 1.00 89.69 158 TRP A CA 1
ATOM 1279 C C . TRP A 1 158 ? 5.527 -14.670 10.742 1.00 89.69 158 TRP A C 1
ATOM 1281 O O . TRP A 1 158 ? 5.274 -15.858 10.949 1.00 89.69 158 TRP A O 1
ATOM 1291 N N . ARG A 1 159 ? 6.546 -14.303 9.960 1.00 85.31 159 ARG A N 1
ATOM 1292 C CA . ARG A 1 159 ? 7.457 -15.256 9.310 1.00 85.31 159 ARG A CA 1
ATOM 1293 C C . ARG A 1 159 ? 8.903 -14.842 9.537 1.00 85.31 159 ARG A C 1
ATOM 1295 O O . ARG A 1 159 ? 9.271 -13.735 9.190 1.00 85.31 159 ARG A O 1
ATOM 1302 N N . SER A 1 160 ? 9.761 -15.757 9.971 1.00 82.56 160 SER A N 1
ATOM 1303 C CA . SER A 1 160 ? 11.180 -15.469 10.252 1.00 82.56 160 SER A CA 1
ATOM 1304 C C . SER A 1 160 ? 12.075 -15.259 9.015 1.00 82.56 160 SER A C 1
ATOM 1306 O O . SER A 1 160 ? 13.297 -15.200 9.131 1.00 82.56 160 SER A O 1
ATOM 1308 N N . ARG A 1 161 ? 11.514 -15.199 7.801 1.00 77.88 161 ARG A N 1
ATOM 1309 C CA . ARG A 1 161 ? 12.293 -15.024 6.561 1.00 77.88 161 ARG A CA 1
ATOM 1310 C C . ARG A 1 161 ? 12.613 -13.549 6.319 1.00 77.88 161 ARG A C 1
ATOM 1312 O O . ARG A 1 161 ? 11.926 -12.672 6.816 1.00 77.88 161 ARG A O 1
ATOM 1319 N N . GLY A 1 162 ? 13.674 -13.260 5.568 1.00 74.50 162 GLY A N 1
ATOM 1320 C CA . GLY A 1 162 ? 14.004 -11.888 5.156 1.00 74.50 162 GLY A CA 1
ATOM 1321 C C . GLY A 1 162 ? 14.624 -10.984 6.230 1.00 74.50 162 GLY A C 1
ATOM 1322 O O . GLY A 1 162 ? 14.985 -9.846 5.920 1.00 74.50 162 GLY A O 1
ATOM 1323 N N . PHE A 1 163 ? 14.778 -11.463 7.469 1.00 80.12 163 PHE A N 1
ATOM 1324 C CA . PHE A 1 163 ? 15.496 -10.756 8.531 1.00 80.12 163 PHE A CA 1
ATOM 1325 C C . PHE A 1 163 ? 17.006 -10.984 8.437 1.00 80.12 163 PHE A C 1
ATOM 1327 O O . PHE A 1 163 ? 17.474 -12.066 8.092 1.00 80.12 163 PHE A O 1
ATOM 1334 N N . LEU A 1 164 ? 17.768 -9.945 8.787 1.00 81.12 164 LEU A N 1
ATOM 1335 C CA . LEU A 1 164 ? 19.235 -9.961 8.793 1.00 81.12 164 LEU A CA 1
ATOM 1336 C C . LEU A 1 164 ? 19.808 -11.015 9.754 1.00 81.12 164 LEU A C 1
ATOM 1338 O O . LEU A 1 164 ? 20.778 -11.693 9.431 1.00 81.12 164 LEU A O 1
ATOM 1342 N N . ASN A 1 165 ? 19.218 -11.132 10.945 1.00 83.25 165 ASN A N 1
ATOM 1343 C CA . ASN A 1 165 ? 19.567 -12.097 11.985 1.00 83.25 165 ASN A CA 1
ATOM 1344 C C . ASN A 1 165 ? 18.398 -12.218 12.991 1.00 83.25 165 ASN A C 1
ATOM 1346 O O . ASN A 1 165 ? 17.407 -11.493 12.887 1.00 83.25 165 ASN A O 1
ATOM 1350 N N . ARG A 1 166 ? 18.519 -13.126 13.971 1.00 85.44 166 ARG A N 1
ATOM 1351 C CA . ARG A 1 166 ? 17.481 -13.360 14.996 1.00 85.44 166 ARG A CA 1
ATOM 1352 C C . ARG A 1 166 ? 17.241 -12.171 15.925 1.00 85.44 166 ARG A C 1
ATOM 1354 O O . ARG A 1 166 ? 16.126 -11.990 16.391 1.00 85.44 166 ARG A O 1
ATOM 1361 N N . GLU A 1 167 ? 18.271 -11.382 16.208 1.00 89.0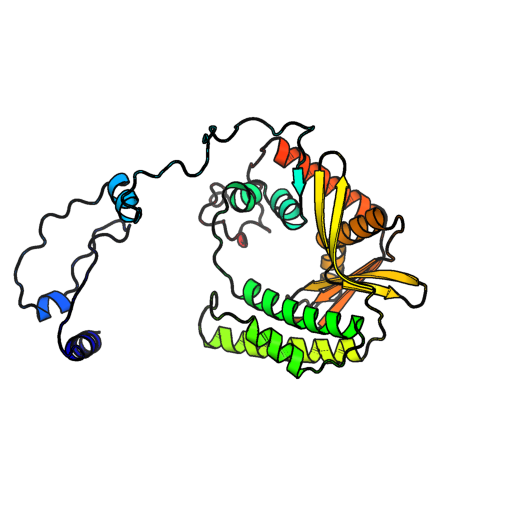6 167 GLU A N 1
ATOM 1362 C CA . GLU A 1 167 ? 18.141 -10.202 17.066 1.00 89.06 167 GLU A CA 1
ATOM 1363 C C . GLU A 1 167 ? 17.290 -9.127 16.379 1.00 89.06 167 GLU A C 1
ATOM 1365 O O . GLU A 1 167 ? 16.344 -8.615 16.967 1.00 89.06 167 GLU A O 1
ATOM 1370 N N . HIS A 1 168 ? 17.553 -8.860 15.098 1.00 88.69 168 HIS A N 1
ATOM 1371 C CA . HIS A 1 168 ? 16.749 -7.950 14.289 1.00 88.69 168 HIS A CA 1
ATOM 1372 C C . HIS A 1 168 ? 15.303 -8.444 14.128 1.00 88.69 168 HIS A C 1
ATOM 1374 O O . HIS A 1 168 ? 14.375 -7.640 14.180 1.00 88.69 168 HIS A O 1
ATOM 1380 N N . GLU A 1 169 ? 15.095 -9.754 13.957 1.00 91.38 169 GLU A N 1
ATOM 1381 C CA . GLU A 1 169 ? 13.752 -10.347 13.964 1.00 91.38 169 GLU A CA 1
ATOM 1382 C C . GLU A 1 169 ? 13.020 -10.065 15.280 1.00 91.38 169 GLU A C 1
ATOM 1384 O O . GLU A 1 169 ? 11.898 -9.560 15.253 1.00 91.38 169 GLU A O 1
ATOM 1389 N N . GLN A 1 170 ? 13.664 -10.337 16.417 1.00 93.50 170 GLN A N 1
ATOM 1390 C CA . GLN A 1 170 ? 13.079 -10.130 17.740 1.00 93.50 170 GLN A CA 1
ATOM 1391 C C . GLN A 1 170 ? 12.729 -8.655 17.983 1.00 93.50 170 GLN A C 1
ATOM 1393 O O . GLN A 1 170 ? 11.602 -8.351 18.364 1.00 93.50 170 GLN A O 1
ATOM 1398 N N . GLN A 1 171 ? 13.646 -7.732 17.671 1.00 94.62 171 GLN A N 1
ATOM 1399 C CA . GLN A 1 171 ? 13.411 -6.289 17.796 1.00 94.62 171 GLN A CA 1
ATOM 1400 C C . GLN A 1 171 ? 12.215 -5.825 16.954 1.00 94.62 171 GLN A C 1
ATOM 1402 O O . GLN A 1 171 ? 11.394 -5.026 17.406 1.00 94.62 171 GLN A O 1
ATOM 1407 N N . ARG A 1 172 ? 12.088 -6.327 15.719 1.00 94.12 172 ARG A N 1
ATOM 1408 C CA . ARG A 1 172 ? 10.959 -5.995 14.838 1.00 94.12 172 ARG A CA 1
ATOM 1409 C C . ARG A 1 172 ? 9.649 -6.598 15.323 1.00 94.12 172 ARG A C 1
ATOM 1411 O O . ARG A 1 172 ? 8.620 -5.937 15.210 1.00 94.12 172 ARG A O 1
ATOM 1418 N N . PHE A 1 173 ? 9.683 -7.807 15.874 1.00 95.38 173 PHE A N 1
ATOM 1419 C CA . PHE A 1 173 ? 8.510 -8.426 16.477 1.00 95.38 173 PHE A CA 1
ATOM 1420 C C . PHE A 1 173 ? 8.006 -7.593 17.663 1.00 95.38 173 PHE A C 1
ATOM 1422 O O . PHE A 1 173 ? 6.843 -7.199 17.672 1.00 95.38 173 PHE A O 1
ATOM 1429 N N . GLU A 1 174 ? 8.891 -7.235 18.598 1.00 97.25 174 GLU A N 1
ATOM 1430 C CA . GLU A 1 174 ? 8.578 -6.393 19.765 1.00 97.25 174 GLU A CA 1
ATOM 1431 C C . GLU A 1 174 ? 8.057 -5.010 19.359 1.00 97.25 174 GLU A C 1
ATOM 1433 O O . GLU A 1 174 ? 7.039 -4.549 19.878 1.00 97.25 174 GLU A O 1
ATOM 1438 N N . THR A 1 175 ? 8.696 -4.383 18.364 1.00 96.44 175 THR A N 1
ATOM 1439 C CA . THR A 1 175 ? 8.233 -3.108 17.792 1.00 96.44 175 THR A CA 1
ATOM 1440 C C . THR A 1 175 ? 6.804 -3.237 17.263 1.00 96.44 175 THR A C 1
ATOM 1442 O O . THR A 1 175 ? 5.964 -2.388 17.546 1.00 96.44 175 THR A O 1
ATOM 1445 N N . GLY A 1 176 ? 6.495 -4.316 16.538 1.00 97.25 176 GLY A N 1
ATOM 1446 C CA . GLY A 1 176 ? 5.153 -4.560 16.010 1.00 97.25 176 GLY A CA 1
ATOM 1447 C C . GLY A 1 176 ? 4.097 -4.726 17.105 1.00 97.25 176 GLY A C 1
ATOM 1448 O O . GLY A 1 176 ? 2.988 -4.215 16.965 1.00 97.25 176 GLY A O 1
ATOM 1449 N N . GLN A 1 177 ? 4.443 -5.374 18.222 1.00 98.19 177 GLN A N 1
ATOM 1450 C CA . GLN A 1 177 ? 3.532 -5.504 19.363 1.00 98.19 177 GLN A CA 1
ATOM 1451 C C . GLN A 1 177 ? 3.210 -4.145 19.997 1.00 98.19 177 GLN A C 1
ATOM 1453 O O . GLN A 1 177 ? 2.053 -3.883 20.323 1.00 98.19 177 GLN A O 1
ATOM 1458 N N . GLU A 1 178 ? 4.209 -3.272 20.144 1.00 97.88 178 GLU A N 1
ATOM 1459 C CA . GLU A 1 178 ? 4.003 -1.917 20.667 1.00 97.88 178 GLU A CA 1
ATOM 1460 C C . GLU A 1 178 ? 3.177 -1.052 19.707 1.00 97.88 178 GLU A C 1
ATOM 1462 O O . GLU A 1 178 ? 2.249 -0.356 20.117 1.00 97.88 178 GLU A O 1
ATOM 1467 N N . VAL A 1 179 ? 3.441 -1.167 18.405 1.00 98.12 179 VAL A N 1
ATOM 1468 C CA . VAL A 1 179 ? 2.650 -0.507 17.362 1.00 98.12 179 VAL A CA 1
ATOM 1469 C C . VAL A 1 179 ? 1.175 -0.901 17.440 1.00 98.12 179 VAL A C 1
ATOM 1471 O O . VAL A 1 179 ? 0.312 -0.028 17.358 1.00 98.12 179 VAL A O 1
ATOM 1474 N N . LEU A 1 180 ? 0.877 -2.190 17.630 1.00 98.50 180 LEU A N 1
ATOM 1475 C CA . LEU A 1 180 ? -0.499 -2.678 17.753 1.00 98.50 180 LEU A CA 1
ATOM 1476 C C . LEU A 1 180 ? -1.173 -2.232 19.050 1.00 98.50 180 LEU A C 1
ATOM 1478 O O . LEU A 1 180 ? -2.365 -1.937 19.023 1.00 98.50 180 LEU A O 1
ATOM 1482 N N . ARG A 1 181 ? -0.426 -2.132 20.157 1.00 98.19 181 ARG A N 1
ATOM 1483 C CA . ARG A 1 181 ? -0.929 -1.564 21.416 1.00 98.19 181 ARG A CA 1
ATOM 1484 C C . ARG A 1 181 ? -1.378 -0.121 21.226 1.00 98.19 181 ARG A C 1
ATOM 1486 O O . ARG A 1 181 ? -2.540 0.182 21.475 1.00 98.19 181 ARG A O 1
ATOM 1493 N N . ARG A 1 182 ? -0.501 0.736 20.696 1.00 97.06 182 ARG A N 1
ATOM 1494 C CA . ARG A 1 182 ? -0.843 2.138 20.419 1.00 97.06 182 ARG A CA 1
ATOM 1495 C C . ARG A 1 182 ? -1.997 2.256 19.426 1.00 97.06 182 ARG A C 1
ATOM 1497 O O . ARG A 1 182 ? -2.883 3.079 19.621 1.00 97.06 182 ARG A O 1
ATOM 1504 N N . PHE A 1 183 ? -1.991 1.449 18.362 1.00 97.56 183 PHE A N 1
ATOM 1505 C CA . PHE A 1 183 ? -3.090 1.415 17.396 1.00 97.56 183 PHE A CA 1
ATOM 1506 C C . PHE A 1 183 ? -4.422 1.090 18.083 1.00 97.56 183 PHE A C 1
ATOM 1508 O O . PHE A 1 183 ? -5.396 1.805 17.873 1.00 97.56 183 PHE A O 1
ATOM 1515 N N . PHE A 1 184 ? -4.455 0.050 18.921 1.00 97.38 184 PHE A N 1
ATOM 1516 C CA . PHE A 1 184 ? -5.651 -0.353 19.654 1.00 97.38 184 PHE A CA 1
ATOM 1517 C C . PHE A 1 184 ? -6.154 0.774 20.563 1.00 97.38 184 PHE A C 1
ATOM 1519 O O . PHE A 1 184 ? -7.310 1.165 20.459 1.00 97.38 184 PHE A O 1
ATOM 1526 N N . GLU A 1 185 ? -5.282 1.351 21.392 1.00 96.00 185 GLU A N 1
ATOM 1527 C CA . GLU A 1 185 ? -5.634 2.451 22.300 1.00 96.00 185 GLU A CA 1
ATOM 1528 C C . GLU A 1 185 ? -6.167 3.679 21.554 1.00 96.00 185 GLU A C 1
ATOM 1530 O O . GLU A 1 185 ? -7.178 4.257 21.951 1.00 96.00 185 GLU A O 1
ATOM 1535 N N . GLN A 1 186 ? -5.519 4.055 20.448 1.00 94.31 186 GLN A N 1
ATOM 1536 C CA . GLN A 1 186 ? -5.960 5.173 19.624 1.00 94.31 186 GLN A CA 1
ATOM 1537 C C . GLN A 1 186 ? -7.346 4.905 19.029 1.00 94.31 186 GLN A C 1
ATOM 1539 O O . GLN A 1 186 ? -8.222 5.761 19.111 1.00 94.31 186 GLN A O 1
ATOM 1544 N N . GLN A 1 187 ? -7.560 3.732 18.433 1.00 93.75 187 GLN A N 1
ATOM 1545 C CA . GLN A 1 187 ? -8.831 3.423 17.784 1.00 93.75 187 GLN A CA 1
ATOM 1546 C C . GLN A 1 187 ? -9.976 3.236 18.787 1.00 93.75 187 GLN A C 1
ATOM 1548 O O . GLN A 1 187 ? -11.081 3.668 18.499 1.00 93.75 187 GLN A O 1
ATOM 1553 N N . GLU A 1 188 ? -9.733 2.691 19.985 1.00 94.06 188 GLU A N 1
ATOM 1554 C CA . GLU A 1 188 ? -10.756 2.655 21.045 1.00 94.06 188 GLU A CA 1
ATOM 1555 C C . GLU A 1 188 ? -11.137 4.051 21.564 1.00 94.06 188 GLU A C 1
ATOM 1557 O O . GLU A 1 188 ? -12.218 4.218 22.126 1.00 94.06 188 GLU A O 1
ATOM 1562 N N . SER A 1 189 ? -10.261 5.050 21.408 1.00 92.25 189 SER A N 1
ATOM 1563 C CA . SER A 1 189 ? -10.547 6.438 21.796 1.00 92.25 189 SER A CA 1
ATOM 1564 C C . SER A 1 189 ? -11.311 7.235 20.733 1.00 92.25 189 SER A C 1
ATOM 1566 O O . SER A 1 189 ? -11.839 8.307 21.028 1.00 92.25 189 SER A O 1
ATOM 1568 N N . GLU A 1 190 ? -11.350 6.732 19.498 1.00 87.62 190 GLU A N 1
ATOM 1569 C CA . GLU A 1 190 ? -12.016 7.369 18.366 1.00 87.62 190 GLU A CA 1
ATOM 1570 C C . GLU A 1 190 ? -13.439 6.814 18.212 1.00 87.62 190 GLU A C 1
ATOM 1572 O O . GLU A 1 190 ? -13.661 5.607 18.248 1.00 87.62 190 GLU A O 1
ATOM 1577 N N . ASP A 1 191 ? -14.406 7.704 17.995 1.00 83.38 191 ASP A N 1
ATOM 1578 C CA . ASP A 1 191 ? -15.762 7.319 17.605 1.00 83.38 191 ASP A CA 1
ATOM 1579 C C . ASP A 1 191 ? -15.851 7.316 16.074 1.00 83.38 191 ASP A C 1
ATOM 1581 O O . ASP A 1 191 ? -15.710 8.361 15.427 1.00 83.38 191 ASP A O 1
ATOM 1585 N N . PHE A 1 192 ? -15.987 6.130 15.482 1.00 86.00 192 PHE A N 1
ATOM 1586 C CA . PHE A 1 192 ? -16.083 5.942 14.035 1.00 86.00 192 PHE A CA 1
ATOM 1587 C C . PHE A 1 192 ? -16.921 4.712 13.691 1.00 86.00 192 PHE A C 1
ATOM 1589 O O . PHE A 1 192 ? -16.923 3.715 14.416 1.00 86.00 192 PHE A O 1
ATOM 1596 N N . GLU A 1 193 ? -17.582 4.760 12.534 1.00 88.25 193 GLU A N 1
ATOM 1597 C CA . GLU A 1 193 ? -18.414 3.670 12.030 1.00 88.25 193 GLU A CA 1
ATOM 1598 C C . GLU A 1 193 ? -17.853 3.126 10.703 1.00 88.25 193 GLU A C 1
ATOM 1600 O O . GLU A 1 193 ? -17.988 3.763 9.652 1.00 88.25 193 GLU A O 1
ATOM 1605 N N . PRO A 1 194 ? -17.195 1.948 10.713 1.00 94.00 194 PRO A N 1
ATOM 1606 C CA . PRO A 1 194 ? -16.683 1.337 9.492 1.00 94.00 194 PRO A CA 1
ATOM 1607 C C . PRO A 1 194 ? -17.815 0.809 8.607 1.00 94.00 194 PRO A C 1
ATOM 1609 O O . PRO A 1 194 ? -18.433 -0.217 8.902 1.00 94.00 194 PRO A O 1
ATOM 1612 N N . LEU A 1 195 ? -18.015 1.433 7.450 1.00 94.81 195 LEU A N 1
ATOM 1613 C CA . LEU A 1 195 ? -18.973 0.982 6.440 1.00 94.81 195 LEU A CA 1
ATOM 1614 C C . LEU A 1 195 ? -18.472 -0.231 5.665 1.00 94.81 195 LEU A C 1
ATOM 1616 O O . LEU A 1 195 ? -19.213 -1.191 5.435 1.00 94.81 195 LEU A O 1
ATOM 1620 N N . TYR A 1 196 ? -17.205 -0.192 5.252 1.00 96.19 196 TYR A N 1
ATOM 1621 C CA . TYR A 1 196 ? -16.578 -1.233 4.446 1.00 96.19 196 TYR A CA 1
ATOM 1622 C C . TYR A 1 196 ? -15.174 -1.521 4.958 1.00 96.19 196 TYR A C 1
ATOM 1624 O O . TYR A 1 196 ? -14.415 -0.611 5.276 1.00 96.19 196 TYR A O 1
ATOM 1632 N N . ILE A 1 197 ? -14.816 -2.802 5.016 1.00 95.06 197 ILE A N 1
ATOM 1633 C CA . ILE A 1 197 ? -13.489 -3.251 5.442 1.00 95.06 197 ILE A CA 1
ATOM 1634 C C . ILE A 1 197 ? -13.051 -4.328 4.486 1.00 95.06 197 ILE A C 1
ATOM 1636 O O . ILE A 1 197 ? -13.754 -5.332 4.335 1.00 95.06 197 ILE A O 1
ATOM 1640 N N . GLU A 1 198 ? -11.885 -4.135 3.879 1.00 92.62 198 GLU A N 1
ATOM 1641 C CA . GLU A 1 198 ? -11.311 -5.093 2.936 1.00 92.62 198 GLU A CA 1
ATOM 1642 C C . GLU A 1 198 ? -12.282 -5.453 1.803 1.00 92.62 198 GLU A C 1
ATOM 1644 O O . GLU A 1 198 ? -12.266 -6.559 1.253 1.00 92.62 198 GLU A O 1
ATOM 1649 N N . GLU A 1 199 ? -13.141 -4.496 1.462 1.00 95.06 199 GLU A N 1
ATOM 1650 C CA . GLU A 1 199 ? -14.185 -4.649 0.466 1.00 95.06 199 GLU A CA 1
ATOM 1651 C C . GLU A 1 199 ? -13.559 -4.469 -0.922 1.00 95.06 199 GLU A C 1
ATOM 1653 O O . GLU A 1 199 ? -12.926 -3.438 -1.192 1.00 95.06 199 GLU A O 1
ATOM 1658 N N . PRO A 1 200 ? -13.683 -5.465 -1.815 1.00 96.69 200 PRO A N 1
ATOM 1659 C CA . PRO A 1 200 ? -13.174 -5.343 -3.166 1.00 96.69 200 PRO A CA 1
ATOM 1660 C C . PRO A 1 200 ? -14.003 -4.332 -3.963 1.00 96.69 200 PRO A C 1
ATOM 1662 O O . PRO A 1 200 ? -15.218 -4.216 -3.800 1.00 96.69 200 PRO A O 1
ATOM 1665 N N . PHE A 1 201 ? -13.351 -3.653 -4.897 1.00 96.62 201 PHE A N 1
ATOM 1666 C CA . PHE A 1 201 ? -14.023 -2.857 -5.914 1.00 96.62 201 PHE A CA 1
ATOM 1667 C C . PHE A 1 201 ? -13.563 -3.275 -7.307 1.00 96.62 201 PHE A C 1
ATOM 1669 O O . PHE A 1 201 ? -12.438 -3.743 -7.515 1.00 96.62 201 PHE A O 1
ATOM 1676 N N . LYS A 1 202 ? -14.457 -3.085 -8.273 1.00 97.50 202 LYS A N 1
ATOM 1677 C CA . LYS A 1 202 ? -14.203 -3.307 -9.690 1.00 97.50 202 LYS A CA 1
ATOM 1678 C C . LYS A 1 202 ? -15.052 -2.336 -10.493 1.00 97.50 202 LYS A C 1
ATOM 1680 O O . LYS A 1 202 ? -16.256 -2.264 -10.269 1.00 97.50 202 LYS A O 1
ATOM 1685 N N . PHE A 1 203 ? -14.439 -1.643 -11.439 1.00 97.88 203 PHE A N 1
ATOM 1686 C CA . PHE A 1 203 ? -15.154 -0.800 -12.389 1.00 97.88 203 PHE A CA 1
ATOM 1687 C C . PHE A 1 203 ? -14.437 -0.788 -13.740 1.00 97.88 203 PHE A C 1
ATOM 1689 O O . PHE A 1 203 ? -13.289 -1.224 -13.863 1.00 97.88 203 PHE A O 1
ATOM 1696 N N . MET A 1 204 ? -15.155 -0.336 -14.761 1.00 97.56 204 MET A N 1
ATOM 1697 C CA . MET A 1 204 ? -14.637 -0.167 -16.112 1.00 97.56 204 MET A CA 1
ATOM 1698 C C . MET A 1 204 ? -14.216 1.281 -16.316 1.00 97.56 204 MET A C 1
ATOM 1700 O O . MET A 1 204 ? -14.953 2.196 -15.959 1.00 97.56 204 MET A O 1
ATOM 1704 N N . PHE A 1 205 ? -13.059 1.484 -16.931 1.00 96.75 205 PHE A N 1
ATOM 1705 C CA . PHE A 1 205 ? -12.632 2.787 -17.414 1.00 96.75 205 PHE A CA 1
ATOM 1706 C C . PHE A 1 205 ? -12.032 2.622 -18.806 1.00 96.75 205 PHE A C 1
ATOM 1708 O O . PHE A 1 205 ? -10.943 2.061 -18.960 1.00 96.75 205 PHE A O 1
ATOM 1715 N N . GLU A 1 206 ? -12.783 3.069 -19.815 1.00 94.31 206 GLU A N 1
ATOM 1716 C CA . GLU A 1 206 ? -12.524 2.736 -21.221 1.00 94.31 206 GLU A CA 1
ATOM 1717 C C . GLU A 1 206 ? -12.428 1.202 -21.374 1.00 94.31 206 GLU A C 1
ATOM 1719 O O . GLU A 1 206 ? -13.245 0.472 -20.810 1.00 94.31 206 GLU A O 1
ATOM 1724 N N . ASN A 1 207 ? -11.406 0.689 -22.061 1.00 95.56 207 ASN A N 1
ATOM 1725 C CA . ASN A 1 207 ? -11.174 -0.751 -22.221 1.00 95.56 207 ASN A CA 1
ATOM 1726 C C . ASN A 1 207 ? -10.294 -1.338 -21.102 1.00 95.56 207 ASN A C 1
ATOM 1728 O O . ASN A 1 207 ? -9.580 -2.323 -21.298 1.00 95.56 207 ASN A O 1
ATOM 1732 N N . ASN A 1 208 ? -10.307 -0.729 -19.914 1.00 97.31 208 ASN A N 1
ATOM 1733 C CA . ASN A 1 208 ? -9.505 -1.161 -18.774 1.00 97.31 208 ASN A CA 1
ATOM 1734 C C . ASN A 1 208 ? -10.411 -1.558 -17.605 1.00 97.31 208 ASN A C 1
ATOM 1736 O O . ASN A 1 208 ? -11.276 -0.799 -17.169 1.00 97.31 208 ASN A O 1
ATOM 1740 N N . VAL A 1 209 ? -10.184 -2.757 -17.076 1.00 98.00 209 VAL A N 1
ATOM 1741 C CA . VAL A 1 209 ? -10.828 -3.254 -15.862 1.00 98.00 209 VAL A CA 1
ATOM 1742 C C . VAL A 1 209 ? -9.965 -2.831 -14.682 1.00 98.00 209 VAL A C 1
ATOM 1744 O O . VAL A 1 209 ? -8.869 -3.363 -14.495 1.00 98.00 209 VAL A O 1
ATOM 1747 N N . ILE A 1 210 ? -10.463 -1.899 -13.875 1.00 98.31 210 ILE A N 1
ATOM 1748 C CA . ILE A 1 210 ? -9.763 -1.410 -12.691 1.00 98.31 210 ILE A CA 1
ATOM 1749 C C . ILE A 1 210 ? -10.256 -2.172 -11.467 1.00 98.31 210 ILE A C 1
ATOM 1751 O O . ILE A 1 210 ? -11.457 -2.228 -11.200 1.00 98.31 210 ILE A O 1
ATOM 1755 N N . THR A 1 211 ? -9.327 -2.762 -10.719 1.00 97.62 211 THR A N 1
ATOM 1756 C CA . THR A 1 211 ? -9.624 -3.551 -9.518 1.00 97.62 211 THR A CA 1
ATOM 1757 C C . THR A 1 211 ? -8.781 -3.122 -8.331 1.00 97.62 211 THR A C 1
ATOM 1759 O O . THR A 1 211 ? -7.653 -2.656 -8.483 1.00 97.62 211 THR A O 1
ATOM 1762 N N . GLY A 1 212 ? -9.310 -3.342 -7.137 1.00 94.56 212 GLY A N 1
ATOM 1763 C CA . GLY A 1 212 ? -8.581 -3.136 -5.898 1.00 94.56 212 GLY A CA 1
ATOM 1764 C C . GLY A 1 212 ? -9.440 -3.493 -4.701 1.00 94.56 212 GLY A C 1
ATOM 1765 O O . GLY A 1 212 ? -10.470 -4.161 -4.827 1.00 94.56 212 GLY A O 1
ATOM 1766 N N . ARG A 1 213 ? -8.994 -3.058 -3.529 1.00 95.12 213 ARG A N 1
ATOM 1767 C CA . ARG A 1 213 ? -9.669 -3.312 -2.267 1.00 95.12 213 ARG A CA 1
ATOM 1768 C C . ARG A 1 213 ? -9.439 -2.137 -1.336 1.00 95.12 213 ARG A C 1
ATOM 1770 O O . ARG A 1 213 ? -8.300 -1.726 -1.185 1.00 95.12 213 ARG A O 1
ATOM 1777 N N . TRP A 1 214 ? -10.493 -1.606 -0.732 1.00 96.06 214 TRP A N 1
ATOM 1778 C CA . TRP A 1 214 ? -10.324 -0.601 0.316 1.00 96.06 214 TRP A CA 1
ATOM 1779 C C . TRP A 1 214 ? -9.884 -1.282 1.607 1.00 96.06 214 TRP A C 1
ATOM 1781 O O . TRP A 1 214 ? -10.523 -2.253 2.009 1.00 96.06 214 TRP A O 1
ATOM 1791 N N . ASP A 1 215 ? -8.847 -0.765 2.266 1.00 94.00 215 ASP A N 1
ATOM 1792 C CA . ASP A 1 215 ? -8.465 -1.222 3.607 1.00 94.00 215 ASP A CA 1
ATOM 1793 C C . ASP A 1 215 ? -9.643 -0.982 4.565 1.00 94.00 215 ASP A C 1
ATOM 1795 O O . ASP A 1 215 ? -10.189 -1.925 5.148 1.00 94.00 215 ASP A O 1
ATOM 1799 N N . ARG A 1 216 ? -10.100 0.277 4.651 1.00 97.00 216 ARG A N 1
ATOM 1800 C CA . ARG A 1 216 ? -11.293 0.673 5.402 1.00 97.00 216 ARG A CA 1
ATOM 1801 C C . ARG A 1 216 ? -11.981 1.901 4.789 1.00 97.00 216 ARG A C 1
ATOM 1803 O O . ARG A 1 216 ? -11.340 2.761 4.187 1.00 97.00 216 ARG A O 1
ATOM 1810 N N . VAL A 1 217 ? -13.300 1.967 4.931 1.00 97.94 217 VAL A N 1
ATOM 1811 C CA . VAL A 1 217 ? -14.144 3.110 4.567 1.00 97.94 217 VAL A CA 1
ATOM 1812 C C . VAL A 1 217 ? -15.037 3.431 5.756 1.00 97.94 217 VAL A C 1
ATOM 1814 O O . VAL A 1 217 ? -15.774 2.549 6.197 1.00 97.94 217 VAL A O 1
ATOM 1817 N N . ASP A 1 218 ? -14.983 4.670 6.231 1.00 96.50 218 ASP A N 1
ATOM 1818 C CA . ASP A 1 218 ? -15.701 5.135 7.421 1.00 96.50 218 ASP A CA 1
ATOM 1819 C C . ASP A 1 218 ? -16.818 6.114 7.027 1.00 96.50 218 ASP A C 1
ATOM 1821 O O . ASP A 1 218 ? -16.621 6.952 6.137 1.00 96.50 218 ASP A O 1
ATOM 1825 N N . GLU A 1 219 ? -17.972 6.026 7.693 1.00 94.19 219 GLU A N 1
ATOM 1826 C CA . GLU A 1 219 ? -18.992 7.083 7.673 1.00 94.19 219 GLU A CA 1
ATOM 1827 C C . GLU A 1 219 ? -18.687 8.115 8.759 1.00 94.19 219 GLU A C 1
ATOM 1829 O O . GLU A 1 219 ? -18.343 7.777 9.893 1.00 94.19 219 GLU A O 1
ATOM 1834 N N . LEU A 1 220 ? -18.789 9.391 8.406 1.00 91.44 220 LEU A N 1
ATOM 1835 C CA . LEU A 1 220 ? -18.726 10.497 9.348 1.00 91.44 220 LEU A CA 1
ATOM 1836 C C . LEU A 1 220 ? -20.120 10.782 9.924 1.00 91.44 220 LEU A C 1
ATOM 1838 O O . LEU A 1 220 ? -21.117 10.531 9.249 1.00 91.44 220 LEU A O 1
ATOM 1842 N N . PRO A 1 221 ? -20.221 11.422 11.105 1.00 88.56 221 PRO A N 1
ATOM 1843 C CA . PRO A 1 221 ? -21.514 11.762 11.713 1.00 88.56 221 PRO A CA 1
ATOM 1844 C C . PRO A 1 221 ? -22.440 12.630 10.846 1.00 88.56 221 PRO A C 1
ATOM 1846 O O . PRO A 1 221 ? -23.640 12.696 11.094 1.00 88.56 221 PRO A O 1
ATOM 1849 N N . ASP A 1 222 ? -21.894 13.326 9.845 1.00 89.44 222 ASP A N 1
ATOM 1850 C CA . ASP A 1 222 ? -22.654 14.134 8.886 1.00 89.44 222 ASP A CA 1
ATOM 1851 C C . ASP A 1 222 ? -23.044 13.375 7.601 1.00 89.44 222 ASP A C 1
ATOM 1853 O O . ASP A 1 222 ? -23.519 13.989 6.643 1.00 89.44 222 ASP A O 1
ATOM 1857 N N . GLY A 1 223 ? -22.838 12.054 7.569 1.00 89.31 223 GLY A N 1
ATOM 1858 C CA . GLY A 1 223 ? -23.146 11.161 6.449 1.00 89.31 223 GLY A CA 1
ATOM 1859 C C . GLY A 1 223 ? -22.125 11.195 5.310 1.00 89.31 223 GLY A C 1
ATOM 1860 O O . GLY A 1 223 ? -22.286 10.505 4.303 1.00 89.31 223 GLY A O 1
ATOM 1861 N N . ARG A 1 224 ? -21.062 12.006 5.412 1.00 92.56 224 ARG A N 1
ATOM 1862 C CA . ARG A 1 224 ? -19.975 11.978 4.425 1.00 92.56 224 ARG A CA 1
ATOM 1863 C C . ARG A 1 224 ? -19.047 10.797 4.682 1.00 92.56 224 ARG A C 1
ATOM 1865 O O . ARG A 1 224 ? -18.915 10.319 5.798 1.00 92.56 224 ARG A O 1
ATOM 1872 N N . VAL A 1 225 ? -18.333 10.367 3.648 1.00 96.50 225 VAL A N 1
ATOM 1873 C CA . VAL A 1 225 ? -17.499 9.159 3.711 1.00 96.50 225 VAL A CA 1
ATOM 1874 C C . VAL A 1 225 ? -16.013 9.487 3.625 1.00 96.50 225 VAL A C 1
ATOM 1876 O O . VAL A 1 225 ? -15.612 10.344 2.836 1.00 96.50 225 VAL A O 1
ATOM 1879 N N . LEU A 1 226 ? -15.183 8.786 4.398 1.00 97.38 226 LEU A N 1
ATOM 1880 C CA . LEU A 1 226 ? -13.722 8.843 4.318 1.00 97.38 226 LEU A CA 1
ATOM 1881 C C . LEU A 1 226 ? -13.132 7.490 3.925 1.00 97.38 226 LEU A C 1
ATOM 1883 O O . LEU A 1 226 ? -13.496 6.450 4.466 1.00 97.38 226 LEU A O 1
ATOM 1887 N N . ILE A 1 227 ? -12.155 7.516 3.019 1.00 98.31 227 ILE A N 1
ATOM 1888 C CA . ILE A 1 227 ? -11.282 6.362 2.776 1.00 98.31 227 ILE A CA 1
ATOM 1889 C C . ILE A 1 227 ? -10.176 6.348 3.832 1.00 98.31 227 ILE A C 1
ATOM 1891 O O . ILE A 1 227 ? -9.549 7.378 4.077 1.00 98.31 227 ILE A O 1
ATOM 1895 N N . VAL A 1 228 ? -9.872 5.188 4.401 1.00 97.94 228 VAL A N 1
ATOM 1896 C CA . VAL A 1 228 ? -8.767 5.008 5.346 1.00 97.94 228 VAL A CA 1
ATOM 1897 C C . VAL A 1 228 ? -7.823 3.927 4.831 1.00 97.94 228 VAL A C 1
ATOM 1899 O O . VAL A 1 228 ? -8.257 2.853 4.425 1.00 97.94 228 VAL A O 1
ATOM 1902 N N . ASP A 1 229 ? -6.527 4.230 4.832 1.00 97.38 229 ASP A N 1
ATOM 1903 C CA . ASP A 1 229 ? -5.447 3.322 4.433 1.00 97.38 229 ASP A CA 1
ATOM 1904 C C . ASP A 1 229 ? -4.381 3.278 5.524 1.00 97.38 229 ASP A C 1
ATOM 1906 O O . ASP A 1 229 ? -4.058 4.303 6.141 1.00 97.38 229 ASP A O 1
ATOM 1910 N N . PHE A 1 230 ? -3.816 2.095 5.745 1.00 96.25 230 PHE A N 1
ATOM 1911 C CA . PHE A 1 230 ? -2.786 1.890 6.754 1.00 96.25 230 PHE A CA 1
ATOM 1912 C C . PHE A 1 230 ? -1.427 1.680 6.083 1.00 96.25 230 PHE A C 1
ATOM 1914 O O . PHE A 1 230 ? -1.304 1.054 5.033 1.00 96.25 230 PHE A O 1
ATOM 1921 N N . LYS A 1 231 ? -0.370 2.224 6.682 1.00 94.25 231 LYS A N 1
ATOM 1922 C CA . LYS A 1 231 ? 1.016 1.990 6.274 1.00 94.25 231 LYS A CA 1
ATOM 1923 C C . LYS A 1 231 ? 1.824 1.580 7.485 1.00 94.25 231 LYS A C 1
ATOM 1925 O O . LYS A 1 231 ? 1.812 2.255 8.508 1.00 94.25 231 LYS A O 1
ATOM 1930 N N . SER A 1 232 ? 2.591 0.507 7.339 1.00 91.19 232 SER A N 1
ATOM 1931 C CA . SER A 1 232 ? 3.484 0.015 8.389 1.00 91.19 232 SER A CA 1
ATOM 1932 C C . SER A 1 232 ? 4.694 0.913 8.650 1.00 91.19 232 SER A C 1
ATOM 1934 O O . SER A 1 232 ? 5.328 0.768 9.680 1.00 91.19 232 SER A O 1
ATOM 1936 N N . SER A 1 233 ? 5.029 1.836 7.746 1.00 89.44 233 SER A N 1
ATOM 1937 C CA . SER A 1 233 ? 6.200 2.713 7.873 1.00 89.44 233 SER A CA 1
ATOM 1938 C C . SER A 1 233 ? 6.004 3.847 8.883 1.00 89.44 233 SER A C 1
ATOM 1940 O O . SER A 1 233 ? 4.927 4.443 8.911 1.00 89.44 233 SER A O 1
ATOM 1942 N N . ALA A 1 234 ? 7.072 4.255 9.571 1.00 90.94 234 ALA A N 1
ATOM 1943 C CA . ALA A 1 234 ? 7.102 5.489 10.355 1.00 90.94 234 ALA A CA 1
ATOM 1944 C C . ALA A 1 234 ? 7.167 6.771 9.497 1.00 90.94 234 ALA A C 1
ATOM 1946 O O . ALA A 1 234 ? 7.812 6.822 8.437 1.00 90.94 234 ALA A O 1
ATOM 1947 N N . VAL A 1 235 ? 6.530 7.831 10.005 1.00 93.12 235 VAL A N 1
ATOM 1948 C CA . VAL A 1 235 ? 6.782 9.233 9.641 1.00 93.12 235 VAL A CA 1
ATOM 1949 C C . VAL A 1 235 ? 6.636 10.093 10.889 1.00 93.12 235 VAL A C 1
ATOM 1951 O O . VAL A 1 235 ? 5.555 10.132 11.472 1.00 93.12 235 VAL A O 1
ATOM 1954 N N . ASP A 1 236 ? 7.700 10.806 11.248 1.00 91.12 236 ASP A N 1
ATOM 1955 C CA . ASP A 1 236 ? 7.741 11.616 12.476 1.00 91.12 236 ASP A CA 1
ATOM 1956 C C . ASP A 1 236 ? 7.479 13.108 12.224 1.00 91.12 236 ASP A C 1
ATOM 1958 O O . ASP A 1 236 ? 7.342 13.892 13.156 1.00 91.12 236 ASP A O 1
ATOM 1962 N N . ASP A 1 237 ? 7.390 13.511 10.954 1.00 96.00 237 ASP A N 1
ATOM 1963 C CA . ASP A 1 237 ? 7.135 14.891 10.545 1.00 96.00 237 ASP A CA 1
ATOM 1964 C C . ASP A 1 237 ? 5.734 15.025 9.913 1.00 96.00 237 ASP A C 1
ATOM 1966 O O . ASP A 1 237 ? 5.490 14.441 8.844 1.00 96.00 237 ASP A O 1
ATOM 1970 N N . PRO A 1 238 ? 4.827 15.815 10.521 1.00 95.62 238 PRO A N 1
ATOM 1971 C CA . PRO A 1 238 ? 3.475 16.036 10.012 1.00 95.62 238 PRO A CA 1
ATOM 1972 C C . PRO A 1 238 ? 3.426 16.530 8.564 1.00 95.62 238 PRO A C 1
ATOM 1974 O O . PRO A 1 238 ? 2.542 16.126 7.801 1.00 95.62 238 PRO A O 1
ATOM 1977 N N . GLU A 1 239 ? 4.380 17.365 8.140 1.00 96.69 239 GLU A N 1
ATOM 1978 C CA . GLU A 1 239 ? 4.394 17.887 6.773 1.00 96.69 239 GLU A CA 1
ATOM 1979 C C . GLU A 1 239 ? 4.722 16.777 5.764 1.00 96.69 239 GLU A C 1
ATOM 1981 O O . GLU A 1 239 ? 4.027 16.613 4.752 1.00 96.69 239 GLU A O 1
ATOM 1986 N N . LYS A 1 240 ? 5.724 15.939 6.063 1.00 96.44 240 LYS A N 1
ATOM 1987 C CA . LYS A 1 240 ? 6.035 14.742 5.266 1.00 96.44 240 LYS A CA 1
ATOM 1988 C C . LYS A 1 240 ? 4.874 13.753 5.229 1.00 96.44 240 LYS A C 1
ATOM 1990 O O . LYS A 1 240 ? 4.601 13.206 4.156 1.00 96.44 240 LYS A O 1
ATOM 1995 N N . ALA A 1 241 ? 4.180 13.532 6.345 1.00 96.69 241 ALA A N 1
ATOM 1996 C CA . ALA A 1 241 ? 3.025 12.636 6.396 1.00 96.69 241 ALA A CA 1
ATOM 1997 C C . ALA A 1 241 ? 1.898 13.141 5.489 1.00 96.69 241 ALA A C 1
ATOM 1999 O O . ALA A 1 241 ? 1.413 12.403 4.625 1.00 96.69 241 ALA A O 1
ATOM 2000 N N . ARG A 1 242 ? 1.568 14.435 5.587 1.00 97.31 242 ARG A N 1
ATOM 2001 C CA . ARG A 1 242 ? 0.594 15.098 4.712 1.00 97.31 242 ARG A CA 1
ATOM 2002 C C . ARG A 1 242 ? 1.003 15.018 3.242 1.00 97.31 242 ARG A C 1
ATOM 2004 O O . ARG A 1 242 ? 0.170 14.708 2.390 1.00 97.31 242 ARG A O 1
ATOM 2011 N N . LYS A 1 243 ? 2.281 15.249 2.925 1.00 97.00 243 LYS A N 1
ATOM 2012 C CA . LYS A 1 243 ? 2.806 15.151 1.555 1.00 97.00 243 LYS A CA 1
ATOM 2013 C C . LYS A 1 243 ? 2.645 13.740 0.989 1.00 97.00 243 LYS A C 1
ATOM 2015 O O . LYS A 1 243 ? 2.159 13.615 -0.133 1.00 97.00 243 LYS A O 1
ATOM 2020 N N . ARG A 1 244 ? 2.989 12.698 1.758 1.00 95.88 244 ARG A N 1
ATOM 2021 C CA . ARG A 1 244 ? 2.812 11.290 1.356 1.00 95.88 244 ARG A CA 1
ATOM 2022 C C . ARG A 1 244 ? 1.339 10.943 1.136 1.00 95.88 244 ARG A C 1
ATOM 2024 O O . ARG A 1 244 ? 1.011 10.365 0.102 1.00 95.88 244 ARG A O 1
ATOM 2031 N N . ALA A 1 245 ? 0.456 11.344 2.050 1.00 96.88 245 ALA A N 1
ATOM 2032 C CA . ALA A 1 245 ? -0.984 11.129 1.912 1.00 96.88 245 ALA A CA 1
ATOM 2033 C C . ALA A 1 245 ? -1.553 11.839 0.673 1.00 96.88 245 ALA A C 1
ATOM 2035 O O . ALA A 1 245 ? -2.335 11.260 -0.074 1.00 96.88 245 ALA A O 1
ATOM 2036 N N . MET A 1 246 ? -1.120 13.072 0.398 1.00 96.69 246 MET A N 1
ATOM 2037 C CA . MET A 1 246 ? -1.561 13.841 -0.768 1.00 96.69 246 MET A CA 1
ATOM 2038 C C . MET A 1 246 ? -1.015 13.285 -2.095 1.00 96.69 246 MET A C 1
ATOM 2040 O O . MET A 1 246 ? -1.678 13.375 -3.135 1.00 96.69 246 MET A O 1
ATOM 2044 N N . SER A 1 247 ? 0.207 12.744 -2.096 1.00 94.81 247 SER A N 1
ATOM 2045 C CA . SER A 1 247 ? 0.852 12.182 -3.288 1.00 94.81 247 SER A CA 1
ATOM 2046 C C . SER A 1 247 ? 0.487 10.722 -3.565 1.00 94.81 247 SER A C 1
ATOM 2048 O O . SER A 1 247 ? 0.847 10.219 -4.626 1.00 94.81 247 SER A O 1
ATOM 2050 N N . SER A 1 248 ? -0.204 10.049 -2.641 1.00 96.19 248 SER A N 1
ATOM 2051 C CA . SER A 1 248 ? -0.566 8.634 -2.754 1.00 96.19 248 SER A CA 1
ATOM 2052 C C . SER A 1 248 ? -1.522 8.390 -3.920 1.00 96.19 248 SER A C 1
ATOM 2054 O O . SER A 1 248 ? -2.672 8.825 -3.894 1.00 96.19 248 SER A O 1
ATOM 2056 N N . ARG A 1 249 ? -1.060 7.669 -4.947 1.00 96.06 249 ARG A N 1
ATOM 2057 C CA . ARG A 1 249 ? -1.909 7.238 -6.070 1.00 96.06 249 ARG A CA 1
ATOM 2058 C C . ARG A 1 249 ? -2.966 6.233 -5.626 1.00 96.06 249 ARG A C 1
ATOM 2060 O O . ARG A 1 249 ? -4.101 6.321 -6.078 1.00 96.06 249 ARG A O 1
ATOM 2067 N N . GLN A 1 250 ? -2.618 5.361 -4.677 1.00 95.69 250 GLN A N 1
ATOM 2068 C CA . GLN A 1 250 ? -3.532 4.404 -4.052 1.00 95.69 250 GLN A CA 1
ATOM 2069 C C . GLN A 1 250 ? -4.773 5.091 -3.474 1.00 95.69 250 GLN A C 1
ATOM 2071 O O . GLN A 1 250 ? -5.891 4.737 -3.833 1.00 95.69 250 GLN A O 1
ATOM 2076 N N . LEU A 1 251 ? -4.587 6.138 -2.666 1.00 98.00 251 LEU A N 1
ATOM 2077 C CA . LEU A 1 251 ? -5.699 6.859 -2.035 1.00 98.00 251 LEU A CA 1
ATOM 2078 C C . LEU A 1 251 ? -6.581 7.586 -3.055 1.00 98.00 251 LEU A C 1
ATOM 2080 O O . LEU A 1 251 ? -7.804 7.587 -2.929 1.00 98.00 251 LEU A O 1
ATOM 2084 N N . ARG A 1 252 ? -5.981 8.145 -4.113 1.00 98.25 252 ARG A N 1
ATOM 2085 C CA . ARG A 1 252 ? -6.743 8.753 -5.216 1.00 98.25 252 ARG A CA 1
ATOM 2086 C C . ARG A 1 252 ? -7.562 7.717 -5.975 1.00 98.25 252 ARG A C 1
ATOM 2088 O O . ARG A 1 252 ? -8.712 7.989 -6.302 1.00 98.25 252 ARG A O 1
ATOM 2095 N N . LEU A 1 253 ? -6.987 6.541 -6.237 1.00 98.38 253 LEU A N 1
ATOM 2096 C CA . LEU A 1 253 ? -7.686 5.442 -6.901 1.00 98.38 253 LEU A CA 1
ATOM 2097 C C . LEU A 1 253 ? -8.843 4.928 -6.049 1.00 98.38 253 LEU A C 1
ATOM 2099 O O . LEU A 1 253 ? -9.901 4.636 -6.589 1.00 98.38 253 LEU A O 1
ATOM 2103 N N . TYR A 1 254 ? -8.660 4.853 -4.731 1.00 98.31 254 TYR A N 1
ATOM 2104 C CA . TYR A 1 254 ? -9.701 4.425 -3.797 1.00 98.31 254 TYR A CA 1
ATOM 2105 C C . TYR A 1 254 ? -10.853 5.429 -3.720 1.00 98.31 254 TYR A C 1
ATOM 2107 O O . TYR A 1 254 ? -12.012 5.026 -3.758 1.00 98.31 254 TYR A O 1
ATOM 2115 N N . ALA A 1 255 ? -10.546 6.727 -3.659 1.00 98.25 255 ALA A N 1
ATOM 2116 C CA . ALA A 1 255 ? -11.559 7.778 -3.710 1.00 98.25 255 ALA A CA 1
ATOM 2117 C C . ALA A 1 255 ? -12.327 7.753 -5.042 1.00 98.25 255 ALA A C 1
ATOM 2119 O O . ALA A 1 255 ? -13.553 7.841 -5.058 1.00 98.25 255 ALA A O 1
ATOM 2120 N N . TRP A 1 256 ? -11.609 7.582 -6.156 1.00 98.38 256 TRP A N 1
ATOM 2121 C CA . TRP A 1 256 ? -12.219 7.476 -7.476 1.00 98.38 256 TRP A CA 1
ATOM 2122 C C . TRP A 1 256 ? -13.102 6.227 -7.599 1.00 98.38 256 TRP A C 1
ATOM 2124 O O . TRP A 1 256 ? -14.246 6.336 -8.032 1.00 98.38 256 TRP A O 1
ATOM 2134 N N . SER A 1 257 ? -12.628 5.059 -7.158 1.00 98.25 257 SER A N 1
ATOM 2135 C CA . SER A 1 257 ? -13.406 3.819 -7.233 1.00 98.25 257 SER A CA 1
ATOM 2136 C C . SER A 1 257 ? -14.678 3.868 -6.390 1.00 98.25 257 SER A C 1
ATOM 2138 O O . SER A 1 257 ? -15.686 3.278 -6.777 1.00 98.25 257 SER A O 1
ATOM 2140 N N . TYR A 1 258 ? -14.661 4.591 -5.265 1.00 98.06 258 TYR A N 1
ATOM 2141 C CA . TYR A 1 258 ? -15.854 4.806 -4.450 1.00 98.06 258 TYR A CA 1
ATOM 2142 C C . TYR A 1 258 ? -16.892 5.630 -5.218 1.00 98.06 258 TYR A C 1
ATOM 2144 O O . TYR A 1 258 ? -18.054 5.234 -5.308 1.00 98.06 258 TYR A O 1
ATOM 2152 N N . GLN A 1 259 ? -16.454 6.720 -5.853 1.00 96.94 259 GLN A N 1
ATOM 2153 C CA . GLN A 1 259 ? -17.325 7.559 -6.673 1.00 96.94 259 GLN A CA 1
ATOM 2154 C C . GLN A 1 259 ? -17.919 6.803 -7.867 1.00 96.94 259 GLN A C 1
ATOM 2156 O O . GLN A 1 259 ? -19.098 6.975 -8.157 1.00 96.94 259 GLN A O 1
ATOM 2161 N N . GLU A 1 260 ? -17.150 5.937 -8.528 1.00 97.50 260 GLU A N 1
ATOM 2162 C CA . GLU A 1 260 ? -17.666 5.106 -9.626 1.00 97.50 260 GLU A CA 1
ATOM 2163 C C . GLU A 1 260 ? -18.673 4.052 -9.133 1.00 97.50 260 GLU A C 1
ATOM 2165 O O . GLU A 1 260 ? -19.639 3.750 -9.829 1.00 97.50 260 GLU A O 1
ATOM 2170 N N . ARG A 1 261 ? -18.488 3.499 -7.923 1.00 97.06 261 ARG A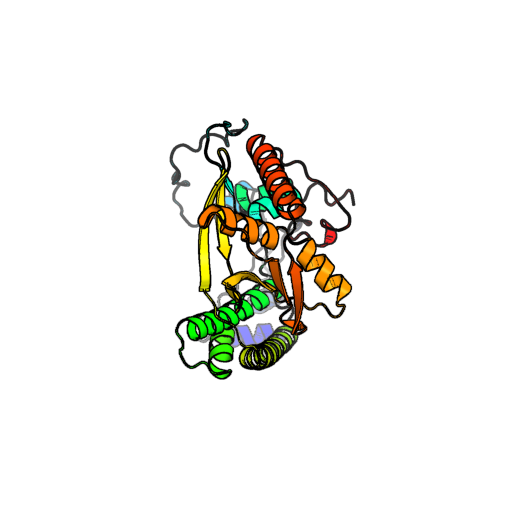 N 1
ATOM 2171 C CA . ARG A 1 261 ? -19.406 2.490 -7.362 1.00 97.06 261 ARG A CA 1
ATOM 2172 C C . ARG A 1 261 ? -20.726 3.093 -6.879 1.00 97.06 261 ARG A C 1
ATOM 2174 O O . ARG A 1 261 ? -21.766 2.468 -7.066 1.00 97.06 261 ARG A O 1
ATOM 2181 N N . PHE A 1 262 ? -20.686 4.254 -6.227 1.00 96.06 262 PHE A N 1
ATOM 2182 C CA . PHE A 1 262 ? -21.843 4.813 -5.513 1.00 96.06 262 PHE A CA 1
ATOM 2183 C C . PHE A 1 262 ? -22.408 6.097 -6.135 1.00 96.06 262 PHE A C 1
ATOM 2185 O O . PHE A 1 262 ? -23.443 6.585 -5.692 1.00 96.06 262 PHE A O 1
ATOM 2192 N N . GLY A 1 263 ? -21.750 6.666 -7.148 1.00 95.44 263 GLY A N 1
ATOM 2193 C CA . GLY A 1 263 ? -22.174 7.916 -7.786 1.00 95.44 263 GLY A CA 1
ATOM 2194 C C . GLY A 1 263 ? -21.997 9.164 -6.913 1.00 95.44 263 GLY A C 1
ATOM 2195 O O . GLY A 1 263 ? -22.466 10.237 -7.287 1.00 95.44 263 GLY A O 1
ATOM 2196 N N . GLN A 1 264 ? -21.327 9.047 -5.762 1.00 93.31 264 GLN A N 1
ATOM 2197 C CA . GLN A 1 264 ? -21.102 10.136 -4.810 1.00 93.31 264 GLN A CA 1
ATOM 2198 C C . GLN A 1 264 ? -19.618 10.247 -4.438 1.00 93.31 264 GLN A C 1
ATOM 2200 O O . GLN A 1 264 ? -18.953 9.222 -4.265 1.00 93.31 264 GLN A O 1
ATOM 2205 N N . PRO A 1 265 ? -19.071 11.469 -4.312 1.00 94.69 265 PRO A N 1
ATOM 2206 C CA . PRO A 1 265 ? -17.689 11.652 -3.897 1.00 94.69 265 PRO A CA 1
ATOM 2207 C C . PRO A 1 265 ? -17.520 11.393 -2.395 1.00 94.69 265 PRO A C 1
ATOM 2209 O O . PRO A 1 265 ? -18.400 11.685 -1.588 1.00 94.69 265 PRO A O 1
ATOM 2212 N N . VAL A 1 266 ? -16.335 10.921 -2.014 1.00 97.69 266 VAL A N 1
ATOM 2213 C CA . VAL A 1 266 ? -15.898 10.898 -0.610 1.00 97.69 266 VAL A CA 1
ATOM 2214 C C . VAL A 1 266 ? -15.510 12.305 -0.139 1.00 97.69 266 VAL A C 1
ATOM 2216 O O . VAL A 1 266 ? -15.143 13.164 -0.943 1.00 97.69 266 VAL A O 1
ATOM 2219 N N . ALA A 1 267 ? -15.514 12.548 1.172 1.00 97.62 267 ALA A N 1
ATOM 2220 C CA . ALA A 1 267 ? -15.013 13.794 1.755 1.00 97.62 267 ALA A CA 1
ATOM 2221 C C . ALA A 1 267 ? -13.492 13.947 1.578 1.00 97.62 267 ALA A C 1
ATOM 2223 O O . ALA A 1 267 ? -12.966 15.060 1.519 1.00 97.62 267 ALA A O 1
ATOM 2224 N N . GLY A 1 268 ? -12.780 12.824 1.494 1.00 98.12 268 GLY A N 1
ATOM 2225 C CA . GLY A 1 268 ? -11.328 12.770 1.482 1.00 98.12 268 GLY A CA 1
ATOM 2226 C C . GLY A 1 268 ? -10.815 11.407 1.916 1.00 98.12 268 GLY A C 1
ATOM 2227 O O . GLY A 1 268 ? -11.496 10.389 1.767 1.00 98.12 268 GLY A O 1
ATOM 2228 N N . TRP A 1 269 ? -9.603 11.396 2.459 1.00 98.44 269 TRP A N 1
ATOM 2229 C CA . TRP A 1 269 ? -8.993 10.188 2.993 1.00 98.44 269 TRP A CA 1
ATOM 2230 C C . TRP A 1 269 ? -8.073 10.451 4.181 1.00 98.44 269 TRP A C 1
ATOM 2232 O O . TRP A 1 269 ? -7.523 11.546 4.323 1.00 98.44 269 TRP A O 1
ATOM 2242 N N . ARG A 1 270 ? -7.846 9.410 4.985 1.00 97.56 270 ARG A N 1
ATOM 2243 C CA . ARG A 1 270 ? -6.834 9.346 6.043 1.00 97.56 270 ARG A CA 1
ATOM 2244 C C . ARG A 1 270 ? -5.773 8.311 5.703 1.00 97.56 270 ARG A C 1
ATOM 2246 O O . ARG A 1 270 ? -6.083 7.208 5.260 1.00 97.56 270 ARG A O 1
ATOM 2253 N N . LEU A 1 271 ? -4.517 8.670 5.939 1.00 98.06 271 LEU A N 1
ATOM 2254 C CA . LEU A 1 271 ? -3.390 7.746 5.890 1.00 98.06 271 LEU A CA 1
ATOM 2255 C C . LEU A 1 271 ? -2.821 7.581 7.298 1.00 98.06 271 LEU A C 1
ATOM 2257 O O . LEU A 1 271 ? -2.314 8.551 7.866 1.00 98.06 271 LEU A O 1
ATOM 2261 N N . HIS A 1 272 ? -2.905 6.368 7.839 1.00 97.19 272 HIS A N 1
ATOM 2262 C CA . HIS A 1 272 ? -2.376 6.020 9.155 1.00 97.19 272 HIS A CA 1
ATOM 2263 C C . HIS A 1 272 ? -0.970 5.435 9.012 1.00 97.19 272 HIS A C 1
ATOM 2265 O O . HIS A 1 272 ? -0.779 4.401 8.372 1.00 97.19 272 HIS A O 1
ATOM 2271 N N . PHE A 1 273 ? 0.018 6.072 9.632 1.00 97.38 273 PHE A N 1
ATOM 2272 C CA . PHE A 1 273 ? 1.382 5.563 9.748 1.00 97.38 273 PHE A CA 1
ATOM 2273 C C . PHE A 1 273 ? 1.499 4.776 11.051 1.00 97.38 273 PHE A C 1
ATOM 2275 O O . PHE A 1 273 ? 1.763 5.347 12.106 1.00 97.38 273 PHE A O 1
ATOM 2282 N N . LEU A 1 274 ? 1.275 3.463 10.984 1.00 96.12 274 LEU A N 1
ATOM 2283 C CA . LEU A 1 274 ? 1.144 2.594 12.155 1.00 96.12 274 LEU A CA 1
ATOM 2284 C C . LEU A 1 274 ? 2.354 2.688 13.083 1.00 96.12 274 LEU A C 1
ATOM 2286 O O . LEU A 1 274 ? 2.166 2.783 14.289 1.00 96.12 274 LEU A O 1
ATOM 2290 N N . GLU A 1 275 ? 3.577 2.715 12.542 1.00 94.50 275 GLU A N 1
ATOM 2291 C CA . GLU A 1 275 ? 4.818 2.765 13.330 1.00 94.50 275 GLU A CA 1
ATOM 2292 C C . GLU A 1 275 ? 5.017 4.066 14.123 1.00 94.50 275 GLU A C 1
ATOM 2294 O O . GLU A 1 275 ? 5.590 4.013 15.211 1.00 94.50 275 GLU A O 1
ATOM 2299 N N . SER A 1 276 ? 4.516 5.213 13.652 1.00 94.69 276 SER A N 1
ATOM 2300 C CA . SER A 1 276 ? 4.594 6.481 14.400 1.00 94.69 276 SER A CA 1
ATOM 2301 C C . SER A 1 276 ? 3.279 6.873 15.085 1.00 94.69 276 SER A C 1
ATOM 2303 O O . SER A 1 276 ? 3.282 7.739 15.953 1.00 94.69 276 SER A O 1
ATOM 2305 N N . GLY A 1 277 ? 2.158 6.233 14.733 1.00 94.25 277 GLY A N 1
ATOM 2306 C CA . GLY A 1 277 ? 0.812 6.627 15.168 1.00 94.25 277 GLY A CA 1
ATOM 2307 C C . GLY A 1 277 ? 0.298 7.895 14.475 1.00 94.25 277 GLY A C 1
ATOM 2308 O O . GLY A 1 277 ? -0.778 8.390 14.792 1.00 94.25 277 GLY A O 1
ATOM 2309 N N . MET A 1 278 ? 1.058 8.448 13.525 1.00 95.62 278 MET A N 1
ATOM 2310 C CA . MET A 1 278 ? 0.686 9.681 12.846 1.00 95.62 278 MET A CA 1
ATOM 2311 C C . MET A 1 278 ? -0.450 9.435 11.851 1.00 95.62 278 MET A C 1
ATOM 2313 O O . MET A 1 278 ? -0.409 8.484 11.069 1.00 95.62 278 MET A O 1
ATOM 2317 N N . VAL A 1 279 ? -1.429 10.338 11.828 1.00 95.88 279 VAL A N 1
ATOM 2318 C CA . VAL A 1 279 ? -2.554 10.300 10.887 1.00 95.88 279 VAL A CA 1
ATOM 2319 C C . VAL A 1 279 ? -2.554 11.568 10.048 1.00 95.88 279 VAL A C 1
ATOM 2321 O O . VAL A 1 279 ? -2.500 12.678 10.573 1.00 95.88 279 VAL A O 1
ATOM 2324 N N . ALA A 1 280 ? -2.613 11.408 8.728 1.00 97.69 280 ALA A N 1
ATOM 2325 C CA . ALA A 1 280 ? -2.729 12.521 7.794 1.00 97.69 280 ALA A CA 1
ATOM 2326 C C . ALA A 1 280 ? -4.072 12.468 7.064 1.00 97.69 280 ALA A C 1
ATOM 2328 O O . ALA A 1 280 ? -4.292 11.584 6.235 1.00 97.69 280 ALA A O 1
ATOM 2329 N N . GLU A 1 281 ? -4.940 13.443 7.337 1.00 97.25 281 GLU A N 1
ATOM 2330 C CA . GLU A 1 281 ? -6.219 13.616 6.645 1.00 97.25 281 GLU A CA 1
ATOM 2331 C C . GLU A 1 281 ? -6.101 14.633 5.500 1.00 97.25 281 GLU A C 1
ATOM 2333 O O . GLU A 1 281 ? -5.570 15.742 5.663 1.00 97.25 281 GLU A O 1
ATOM 2338 N N . ILE A 1 282 ? -6.594 14.251 4.322 1.00 98.25 282 ILE A N 1
ATOM 2339 C CA . ILE A 1 282 ? -6.574 15.061 3.106 1.00 98.25 282 ILE A CA 1
ATOM 2340 C C . ILE A 1 282 ? -8.002 15.178 2.561 1.00 98.25 282 ILE A C 1
ATOM 2342 O O . ILE A 1 282 ? -8.580 14.158 2.184 1.00 98.25 282 ILE A O 1
ATOM 2346 N N . PRO A 1 283 ? -8.566 16.396 2.451 1.00 97.88 283 PRO A N 1
ATOM 2347 C CA . PRO A 1 283 ? -9.859 16.585 1.808 1.00 97.88 283 PRO A CA 1
ATOM 2348 C C . PRO A 1 283 ? -9.753 16.321 0.305 1.00 97.88 283 PRO A C 1
ATOM 2350 O O . PRO A 1 283 ? -8.749 16.667 -0.332 1.00 97.88 283 PRO A O 1
ATOM 2353 N N . LEU A 1 284 ? -10.805 15.745 -0.272 1.00 97.56 284 LEU A N 1
ATOM 2354 C CA . LEU A 1 284 ? -10.864 15.477 -1.700 1.00 97.56 284 LEU A CA 1
ATOM 2355 C C . LEU A 1 284 ? -10.837 16.793 -2.494 1.00 97.56 284 LEU A C 1
ATOM 2357 O O . LEU A 1 284 ? -11.467 17.788 -2.141 1.00 97.56 284 LEU A O 1
ATOM 2361 N N . LYS A 1 285 ? -10.093 16.786 -3.599 1.00 97.50 285 LYS A N 1
ATOM 2362 C CA . LYS A 1 285 ? -10.066 17.856 -4.598 1.00 97.50 285 LYS A CA 1
ATOM 2363 C C . LYS A 1 285 ? -10.194 17.229 -5.973 1.00 97.50 285 LYS A C 1
ATOM 2365 O O . LYS A 1 285 ? -9.558 16.210 -6.237 1.00 97.50 285 LYS A O 1
ATOM 2370 N N . GLU A 1 286 ? -10.902 17.902 -6.873 1.00 95.56 286 GLU A N 1
ATOM 2371 C CA . GLU A 1 286 ? -11.123 17.427 -8.245 1.00 95.56 286 GLU A CA 1
ATOM 2372 C C . GLU A 1 286 ? -9.814 17.125 -8.995 1.00 95.56 286 GLU A C 1
ATOM 2374 O O . GLU A 1 286 ? -9.703 16.154 -9.740 1.00 95.56 286 GLU A O 1
ATOM 2379 N N . LEU A 1 287 ? -8.760 17.907 -8.730 1.00 96.81 287 LEU A N 1
ATOM 2380 C CA . LEU A 1 287 ? -7.430 17.672 -9.297 1.00 96.81 287 LEU A CA 1
ATOM 2381 C C . LEU A 1 287 ? -6.889 16.264 -8.989 1.00 96.81 287 LEU A C 1
ATOM 2383 O O . LEU A 1 287 ? -6.148 15.709 -9.795 1.00 96.81 287 LEU A O 1
ATOM 2387 N N . TYR A 1 288 ? -7.214 15.689 -7.830 1.00 97.31 288 TYR A N 1
ATOM 2388 C CA . TYR A 1 288 ? -6.737 14.361 -7.454 1.00 97.31 288 TYR A CA 1
ATOM 2389 C C . TYR A 1 288 ? -7.390 13.260 -8.293 1.00 97.31 288 TYR A C 1
ATOM 2391 O O . TYR A 1 288 ? -6.685 12.348 -8.723 1.00 97.31 288 TYR A O 1
ATOM 2399 N N . LEU A 1 289 ? -8.692 13.383 -8.570 1.00 96.88 289 LEU A N 1
ATOM 2400 C CA . LEU A 1 289 ? -9.433 12.462 -9.434 1.00 96.88 289 LEU A CA 1
ATOM 2401 C C . LEU A 1 289 ? -8.952 12.558 -10.882 1.00 96.88 289 LEU A C 1
ATOM 2403 O O . LEU A 1 289 ? -8.713 11.542 -11.529 1.00 96.88 289 LEU A O 1
ATOM 2407 N N . ARG A 1 290 ? -8.720 13.780 -11.369 1.00 97.56 290 ARG A N 1
ATOM 2408 C CA . ARG A 1 290 ? -8.141 14.000 -12.698 1.00 97.56 290 ARG A CA 1
ATOM 2409 C C . ARG A 1 290 ? -6.772 13.336 -12.842 1.00 97.56 290 ARG A C 1
ATOM 2411 O O . ARG A 1 290 ? -6.568 12.561 -13.767 1.00 97.56 290 ARG A O 1
ATOM 2418 N N . LYS A 1 291 ? -5.869 13.571 -11.882 1.00 97.81 291 LYS A N 1
ATOM 2419 C CA . LYS A 1 291 ? -4.515 12.999 -11.901 1.00 97.81 291 LYS A CA 1
ATOM 2420 C C . LYS A 1 291 ? -4.511 11.477 -11.911 1.00 97.81 291 LYS A C 1
ATOM 2422 O O . LYS A 1 291 ? -3.698 10.895 -12.613 1.00 97.81 291 LYS A O 1
ATOM 2427 N N . ILE A 1 292 ? -5.382 10.822 -11.138 1.00 97.94 292 ILE A N 1
ATOM 2428 C CA . ILE A 1 292 ? -5.407 9.354 -11.145 1.00 97.94 292 ILE A CA 1
ATOM 2429 C C . ILE A 1 292 ? -5.971 8.796 -12.456 1.00 97.94 292 ILE A C 1
ATOM 2431 O O . ILE A 1 292 ? -5.459 7.791 -12.937 1.00 97.94 292 ILE A O 1
ATOM 2435 N N . ARG A 1 293 ? -6.956 9.461 -13.081 1.00 98.19 293 ARG A N 1
ATOM 2436 C CA . ARG A 1 293 ? -7.429 9.094 -14.427 1.00 98.19 293 ARG A CA 1
ATOM 2437 C C . ARG A 1 293 ? -6.293 9.208 -15.453 1.00 98.19 293 ARG A C 1
ATOM 2439 O O . ARG A 1 293 ? -6.061 8.258 -16.191 1.00 98.19 293 ARG A O 1
ATOM 2446 N N . GLU A 1 294 ? -5.536 10.308 -15.429 1.00 98.38 294 GLU A N 1
ATOM 2447 C CA . GLU A 1 294 ? -4.350 10.520 -16.282 1.00 98.38 294 GLU A CA 1
ATOM 2448 C C . GLU A 1 294 ? -3.254 9.464 -16.035 1.00 98.38 294 GLU A C 1
ATOM 2450 O O . GLU A 1 294 ? -2.707 8.902 -16.986 1.00 98.38 294 GLU A O 1
ATOM 2455 N N . ASP A 1 295 ? -2.957 9.154 -14.767 1.00 98.38 295 ASP A N 1
ATOM 2456 C CA . ASP A 1 295 ? -2.000 8.111 -14.366 1.00 98.38 295 ASP A CA 1
ATOM 2457 C C . ASP A 1 295 ? -2.424 6.736 -14.932 1.00 98.38 295 ASP A C 1
ATOM 2459 O O . ASP A 1 295 ? -1.603 6.012 -15.502 1.00 98.38 295 ASP A O 1
ATOM 2463 N N . VAL A 1 296 ? -3.713 6.383 -14.827 1.00 98.44 296 VAL A N 1
ATOM 2464 C CA . VAL A 1 296 ? -4.265 5.125 -15.361 1.00 98.44 296 VAL A CA 1
ATOM 2465 C C . VAL A 1 296 ? -4.205 5.087 -16.886 1.00 98.44 296 VAL A C 1
ATOM 2467 O O . VAL A 1 296 ? -3.779 4.070 -17.429 1.00 98.44 296 VAL A O 1
ATOM 2470 N N . GLN A 1 297 ? -4.572 6.169 -17.580 1.00 98.00 297 GLN A N 1
ATOM 2471 C CA . GLN A 1 297 ? -4.475 6.247 -19.045 1.00 98.00 297 GLN A CA 1
ATOM 2472 C C . GLN A 1 297 ? -3.028 6.087 -19.513 1.00 98.00 297 GLN A C 1
ATOM 2474 O O . GLN A 1 297 ? -2.753 5.276 -20.394 1.00 98.00 297 GLN A O 1
ATOM 2479 N N . THR A 1 298 ? -2.096 6.801 -18.877 1.00 98.25 298 THR A N 1
ATOM 2480 C CA . THR A 1 298 ? -0.663 6.741 -19.201 1.00 98.25 298 THR A CA 1
ATOM 2481 C C . THR A 1 298 ? -0.122 5.323 -19.035 1.00 98.25 298 THR A C 1
ATOM 2483 O O . THR A 1 298 ? 0.553 4.801 -19.925 1.00 98.25 298 THR A O 1
ATOM 2486 N N . ALA A 1 299 ? -0.448 4.668 -17.915 1.00 98.25 299 ALA A N 1
ATOM 2487 C CA . ALA A 1 299 ? -0.037 3.291 -17.677 1.00 98.25 299 ALA A CA 1
ATOM 2488 C C . ALA A 1 299 ? -0.675 2.322 -18.683 1.00 98.25 299 ALA A C 1
ATOM 2490 O O . ALA A 1 299 ? 0.025 1.499 -19.268 1.00 98.25 299 ALA A O 1
ATOM 2491 N N . ALA A 1 300 ? -1.983 2.432 -18.922 1.00 97.94 300 ALA A N 1
ATOM 2492 C CA . ALA A 1 300 ? -2.708 1.560 -19.840 1.00 97.94 300 ALA A CA 1
ATOM 2493 C C . ALA A 1 300 ? -2.171 1.654 -21.274 1.00 97.94 300 ALA A C 1
ATOM 2495 O O . ALA A 1 300 ? -1.872 0.625 -21.876 1.00 97.94 300 ALA A O 1
ATOM 2496 N N . GLN A 1 301 ? -1.999 2.869 -21.801 1.00 97.19 301 GLN A N 1
ATOM 2497 C CA . GLN A 1 301 ? -1.461 3.099 -23.145 1.00 97.19 301 GLN A CA 1
ATOM 2498 C C . GLN A 1 301 ? -0.056 2.516 -23.282 1.00 97.19 301 GLN A C 1
ATOM 2500 O O . GLN A 1 301 ? 0.229 1.780 -24.223 1.00 97.19 301 GLN A O 1
ATOM 2505 N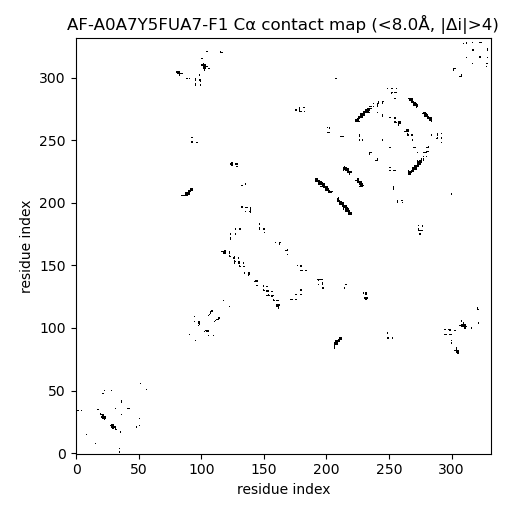 N . GLY A 1 302 ? 0.807 2.787 -22.309 1.00 97.44 302 GLY A N 1
ATOM 2506 C CA . GLY A 1 302 ? 2.168 2.281 -22.308 1.00 97.44 302 GLY A CA 1
ATOM 2507 C C . GLY A 1 302 ? 2.262 0.749 -22.254 1.00 97.44 302 GLY A C 1
ATOM 2508 O O . GLY A 1 302 ? 2.990 0.135 -23.037 1.00 97.44 302 GLY A O 1
ATOM 2509 N N . ILE A 1 303 ? 1.452 0.115 -21.397 1.00 97.38 303 ILE A N 1
ATOM 2510 C CA . ILE A 1 303 ? 1.345 -1.349 -21.309 1.00 97.38 303 ILE A CA 1
ATOM 2511 C C . ILE A 1 303 ? 0.819 -1.937 -22.620 1.00 97.38 303 ILE A C 1
ATOM 2513 O O . ILE A 1 303 ? 1.360 -2.939 -23.091 1.00 97.38 303 ILE A O 1
ATOM 2517 N N . ARG A 1 304 ? -0.198 -1.313 -23.232 1.00 96.06 304 ARG A N 1
ATOM 2518 C CA . ARG A 1 304 ? -0.742 -1.749 -24.525 1.00 96.06 304 ARG A CA 1
ATOM 2519 C C . ARG A 1 304 ? 0.309 -1.701 -25.620 1.00 96.06 304 ARG A C 1
ATOM 2521 O O . ARG A 1 304 ? 0.471 -2.680 -26.334 1.00 96.06 304 ARG A O 1
ATOM 2528 N N . GLN A 1 305 ? 1.098 -0.634 -25.687 1.00 96.25 305 GLN A N 1
ATOM 2529 C CA . GLN A 1 305 ? 2.201 -0.521 -26.647 1.00 96.25 305 GLN A CA 1
ATOM 2530 C C . GLN A 1 305 ? 3.398 -1.428 -26.327 1.00 96.25 305 GLN A C 1
ATOM 2532 O O . GLN A 1 305 ? 4.371 -1.448 -27.079 1.00 96.25 305 GLN A O 1
ATOM 2537 N N . ARG A 1 306 ? 3.344 -2.182 -25.218 1.00 95.50 306 ARG A N 1
ATOM 2538 C CA . ARG A 1 306 ? 4.457 -2.978 -24.686 1.00 95.50 306 ARG A CA 1
ATOM 2539 C C . ARG A 1 306 ? 5.742 -2.154 -24.532 1.00 95.50 306 ARG A C 1
ATOM 2541 O O . ARG A 1 306 ? 6.851 -2.680 -24.667 1.00 95.50 306 ARG A O 1
ATOM 2548 N N . ASP A 1 307 ? 5.598 -0.862 -24.231 1.00 96.31 307 ASP A N 1
ATOM 2549 C CA . ASP A 1 307 ? 6.727 0.028 -23.998 1.00 96.31 307 ASP A CA 1
ATOM 2550 C C . ASP A 1 307 ? 7.279 -0.213 -22.595 1.00 96.31 307 ASP A C 1
ATOM 2552 O O . ASP A 1 307 ? 6.757 0.269 -21.599 1.00 96.31 307 ASP A O 1
ATOM 2556 N N . PHE A 1 308 ? 8.344 -1.005 -22.512 1.00 96.38 308 PHE A N 1
ATOM 2557 C CA . PHE A 1 308 ? 8.979 -1.361 -21.243 1.00 96.38 308 PHE A CA 1
ATOM 2558 C C . PHE A 1 308 ? 10.386 -0.787 -21.110 1.00 96.38 308 PHE A C 1
ATOM 2560 O O . PHE A 1 308 ? 11.243 -1.377 -20.446 1.00 96.38 308 PHE A O 1
ATOM 2567 N N . ARG A 1 309 ? 10.645 0.348 -21.767 1.00 95.19 309 ARG A N 1
ATOM 2568 C CA . ARG A 1 309 ? 11.930 1.038 -21.65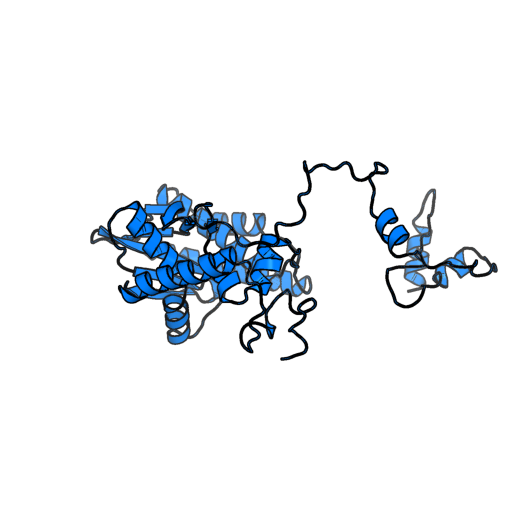5 1.00 95.19 309 ARG A CA 1
ATOM 2569 C C . ARG A 1 309 ? 12.151 1.493 -20.204 1.00 95.19 309 ARG A C 1
ATOM 2571 O O . ARG A 1 309 ? 11.228 2.017 -19.580 1.00 95.19 309 ARG A O 1
ATOM 2578 N N . PRO A 1 310 ? 13.346 1.270 -19.630 1.00 94.44 310 PRO A N 1
ATOM 2579 C CA . PRO A 1 310 ? 13.628 1.704 -18.271 1.00 94.44 310 PRO A CA 1
ATOM 2580 C C . PRO A 1 310 ? 13.652 3.233 -18.185 1.00 94.44 310 PRO A C 1
ATOM 2582 O O . PRO A 1 310 ? 14.142 3.908 -19.086 1.00 94.44 310 PRO A O 1
ATOM 2585 N N . THR A 1 311 ? 13.180 3.765 -17.062 1.00 92.81 311 THR A N 1
ATOM 2586 C CA . THR A 1 311 ? 13.248 5.192 -16.721 1.00 92.81 311 THR A CA 1
ATOM 2587 C C . THR A 1 311 ? 14.148 5.363 -15.496 1.00 92.81 311 THR A C 1
ATOM 2589 O O . THR A 1 311 ? 13.642 5.438 -14.371 1.00 92.81 311 THR A O 1
ATOM 2592 N N . PRO A 1 312 ? 15.486 5.325 -15.666 1.00 89.88 312 PRO A N 1
ATOM 2593 C CA . PRO A 1 312 ? 16.406 5.419 -14.543 1.00 89.88 312 PRO A CA 1
ATOM 2594 C C . PRO A 1 312 ? 16.239 6.755 -13.812 1.00 89.88 312 PRO A C 1
ATOM 2596 O O . PRO A 1 312 ? 16.062 7.802 -14.432 1.00 89.88 312 PRO A O 1
ATOM 2599 N N . GLY A 1 313 ? 16.290 6.721 -12.480 1.00 86.50 313 GLY A N 1
ATOM 2600 C CA . GLY A 1 313 ? 16.167 7.923 -11.666 1.00 86.50 313 GLY A CA 1
ATOM 2601 C C . GLY A 1 313 ? 16.726 7.746 -10.253 1.00 86.50 313 GLY A C 1
ATOM 2602 O O . GLY A 1 313 ? 16.637 6.648 -9.689 1.00 86.50 313 GLY A O 1
ATOM 2603 N N . PRO A 1 314 ? 17.255 8.825 -9.647 1.00 82.75 314 PRO A N 1
ATOM 2604 C CA . PRO A 1 314 ? 18.006 8.765 -8.390 1.00 82.75 314 PRO A CA 1
ATOM 2605 C C . PRO A 1 314 ? 17.142 8.382 -7.180 1.00 82.75 314 PRO A C 1
ATOM 2607 O O . PRO A 1 314 ? 17.656 7.936 -6.162 1.00 82.75 314 PRO A O 1
ATOM 2610 N N . SER A 1 315 ? 15.822 8.544 -7.273 1.00 82.56 315 SER A N 1
ATOM 2611 C CA . SER A 1 315 ? 14.884 8.237 -6.189 1.00 82.56 315 SER A CA 1
ATOM 2612 C C . SER A 1 315 ? 14.348 6.805 -6.217 1.00 82.56 315 SER A C 1
ATOM 2614 O O . SER A 1 315 ? 13.929 6.307 -5.177 1.00 82.56 315 SER A O 1
ATOM 2616 N N . ALA A 1 316 ? 14.332 6.147 -7.380 1.00 84.94 316 ALA A N 1
ATOM 2617 C CA . ALA A 1 316 ? 13.708 4.835 -7.555 1.00 84.94 316 ALA A CA 1
ATOM 2618 C C . ALA A 1 316 ? 14.735 3.713 -7.750 1.00 84.94 316 ALA A C 1
ATOM 2620 O O . ALA A 1 316 ? 14.566 2.630 -7.192 1.00 84.94 316 ALA A O 1
ATOM 2621 N N . CYS A 1 317 ? 15.807 3.958 -8.512 1.00 90.00 317 CYS A N 1
ATOM 2622 C CA . CYS A 1 317 ? 16.784 2.923 -8.856 1.00 90.00 317 CYS A CA 1
ATOM 2623 C C . CYS A 1 317 ? 17.555 2.352 -7.655 1.00 90.00 317 CYS A C 1
ATOM 2625 O O . CYS A 1 317 ? 17.660 1.124 -7.602 1.00 90.00 317 CYS A O 1
ATOM 2627 N N . PRO A 1 318 ? 18.044 3.157 -6.685 1.00 86.38 318 PRO A N 1
ATOM 2628 C CA . PRO A 1 318 ? 18.814 2.630 -5.550 1.00 86.38 318 PRO A CA 1
ATOM 2629 C C . PRO A 1 318 ? 18.017 1.685 -4.642 1.00 86.38 318 PRO A C 1
ATOM 2631 O O . PRO A 1 318 ? 18.589 0.832 -3.975 1.00 86.38 318 PRO A O 1
ATOM 2634 N N . PHE A 1 319 ? 16.690 1.829 -4.622 1.00 84.00 319 PHE A N 1
ATOM 2635 C CA . PHE A 1 319 ? 15.784 1.026 -3.794 1.00 84.00 319 PHE A CA 1
ATOM 2636 C C . PHE A 1 319 ? 15.027 -0.036 -4.604 1.00 84.00 319 PHE A C 1
ATOM 2638 O O . PHE A 1 319 ? 14.126 -0.698 -4.086 1.00 84.00 319 PHE A O 1
ATOM 2645 N N . CYS A 1 320 ? 15.341 -0.187 -5.893 1.00 87.81 320 CYS A N 1
ATOM 2646 C CA . CYS A 1 320 ? 14.679 -1.155 -6.751 1.00 87.81 320 CYS A CA 1
ATOM 2647 C C . CYS A 1 320 ? 15.229 -2.559 -6.476 1.00 87.81 320 CYS A C 1
ATOM 2649 O O . CYS A 1 320 ? 16.393 -2.832 -6.740 1.00 87.81 320 CYS A O 1
ATOM 2651 N N . ALA A 1 321 ? 14.372 -3.488 -6.044 1.00 85.50 321 ALA A N 1
ATOM 2652 C CA . ALA A 1 321 ? 14.750 -4.886 -5.791 1.00 85.50 321 ALA A CA 1
ATOM 2653 C C . ALA A 1 321 ? 15.226 -5.661 -7.041 1.00 85.50 321 ALA A C 1
ATOM 2655 O O . ALA A 1 321 ? 15.634 -6.811 -6.936 1.00 85.50 321 ALA A O 1
ATOM 2656 N N . LEU A 1 322 ? 15.136 -5.049 -8.224 1.00 88.81 322 LEU A N 1
ATOM 2657 C CA . LEU A 1 322 ? 15.568 -5.608 -9.506 1.00 88.81 322 LEU A CA 1
ATOM 2658 C C . LEU A 1 322 ? 16.843 -4.928 -10.031 1.00 88.81 322 LEU A C 1
ATOM 2660 O O . LEU A 1 322 ? 17.197 -5.144 -11.188 1.00 88.81 322 LEU A O 1
ATOM 2664 N N . ASN A 1 323 ? 17.491 -4.074 -9.227 1.00 88.62 323 ASN A N 1
ATOM 2665 C CA . ASN A 1 323 ? 18.672 -3.310 -9.635 1.00 88.62 323 ASN A CA 1
ATOM 2666 C C . ASN A 1 323 ? 19.792 -4.232 -10.151 1.00 88.62 323 ASN A C 1
ATOM 2668 O O . ASN A 1 323 ? 20.271 -4.015 -11.258 1.00 88.62 323 ASN A O 1
ATOM 2672 N N . ASP A 1 324 ? 20.073 -5.330 -9.442 1.00 85.94 324 ASP A N 1
ATOM 2673 C CA . ASP A 1 324 ? 21.134 -6.299 -9.771 1.00 85.94 324 ASP A CA 1
ATOM 2674 C C . ASP A 1 324 ? 21.005 -6.950 -11.162 1.00 85.94 324 ASP A C 1
ATOM 2676 O O . ASP A 1 324 ? 21.981 -7.457 -11.708 1.00 85.94 324 ASP A O 1
ATOM 2680 N N . ILE A 1 325 ? 19.798 -6.963 -11.738 1.00 88.56 325 ILE A N 1
ATOM 2681 C CA . ILE A 1 325 ? 19.511 -7.545 -13.061 1.00 88.56 325 ILE A CA 1
ATOM 2682 C C . ILE A 1 325 ? 19.016 -6.498 -14.069 1.00 88.56 325 ILE A C 1
ATOM 2684 O O . ILE A 1 325 ? 18.498 -6.833 -15.142 1.00 88.56 325 ILE A O 1
ATOM 2688 N N . CYS A 1 326 ? 19.091 -5.217 -13.711 1.00 89.69 326 CYS A N 1
ATOM 2689 C CA . CYS A 1 326 ? 18.621 -4.128 -14.547 1.00 89.69 326 CYS A CA 1
ATOM 2690 C C . CYS A 1 326 ? 19.738 -3.691 -15.509 1.00 89.69 326 CYS A C 1
ATOM 2692 O O . CYS A 1 326 ? 20.779 -3.226 -15.051 1.00 89.69 326 CYS A O 1
ATOM 2694 N N . PRO A 1 327 ? 19.521 -3.721 -16.836 1.00 89.75 327 PRO A N 1
ATOM 2695 C CA . PRO A 1 327 ? 20.518 -3.254 -17.804 1.00 89.75 327 PRO A CA 1
ATOM 2696 C C . PRO A 1 327 ? 20.812 -1.748 -17.698 1.00 89.75 327 PRO A C 1
ATOM 2698 O O . PRO A 1 327 ? 21.822 -1.283 -18.205 1.00 89.75 327 PRO A O 1
ATOM 2701 N N . ALA A 1 328 ? 19.937 -0.975 -17.045 1.00 88.12 328 ALA A N 1
ATOM 2702 C CA . ALA A 1 328 ? 20.127 0.455 -16.799 1.00 88.12 328 ALA A CA 1
ATOM 2703 C C . ALA A 1 328 ? 20.723 0.759 -15.408 1.00 88.12 328 ALA A C 1
ATOM 2705 O O . ALA A 1 328 ? 20.762 1.919 -15.010 1.00 88.12 328 ALA A O 1
ATOM 2706 N N . ALA A 1 329 ? 21.147 -0.251 -14.636 1.00 76.88 329 ALA A N 1
ATOM 2707 C CA . ALA A 1 329 ? 21.764 -0.029 -13.326 1.00 76.88 329 ALA A CA 1
ATOM 2708 C C . ALA A 1 329 ? 23.175 0.574 -13.429 1.00 76.88 329 ALA A C 1
ATOM 2710 O O . ALA A 1 329 ? 23.536 1.390 -12.592 1.00 76.88 329 ALA A O 1
ATOM 2711 N N . GLU A 1 330 ? 23.937 0.241 -14.476 1.00 59.28 330 GLU A N 1
ATOM 2712 C CA . GLU A 1 330 ? 25.318 0.718 -14.677 1.00 59.28 330 GLU A CA 1
ATOM 2713 C C . GLU A 1 330 ? 25.422 2.206 -15.072 1.00 59.28 330 GLU A C 1
ATOM 2715 O O . GLU A 1 330 ? 26.517 2.759 -15.108 1.00 59.28 330 GLU A O 1
ATOM 2720 N N . THR A 1 331 ? 24.301 2.861 -15.395 1.00 53.69 331 THR A N 1
ATOM 2721 C CA . THR A 1 331 ? 24.261 4.247 -15.908 1.00 53.69 331 THR A CA 1
ATOM 2722 C C . THR A 1 331 ? 23.881 5.299 -14.861 1.00 53.69 331 THR A C 1
ATOM 2724 O O . THR A 1 331 ? 23.707 6.461 -15.226 1.00 53.69 331 THR A O 1
ATOM 2727 N N . ASN A 1 332 ? 23.766 4.918 -13.583 1.00 43.34 332 ASN A N 1
ATOM 2728 C CA . ASN A 1 332 ? 23.362 5.800 -12.479 1.00 43.34 332 ASN A CA 1
ATOM 2729 C C . ASN A 1 332 ? 24.428 5.956 -11.398 1.00 43.34 332 ASN A C 1
ATOM 2731 O O . ASN A 1 332 ? 24.995 4.922 -10.981 1.00 43.34 332 ASN A O 1
#

Secondary structure (DSSP, 8-state):
-HHHHHHHHTT-SS-------S-SSSSSPPPPPHHHHHHHT--------PPPPHHHHHHHH-TT-S-----SS-------SPPPTTSPEEEEHHHHHHHHH-HHHHIIIIIS-PPPP--HHHHHHHHHHHHHHHHHHHHHTT----HHHHHHHHHHH---TT-SSHHHHHHHHHHHHHH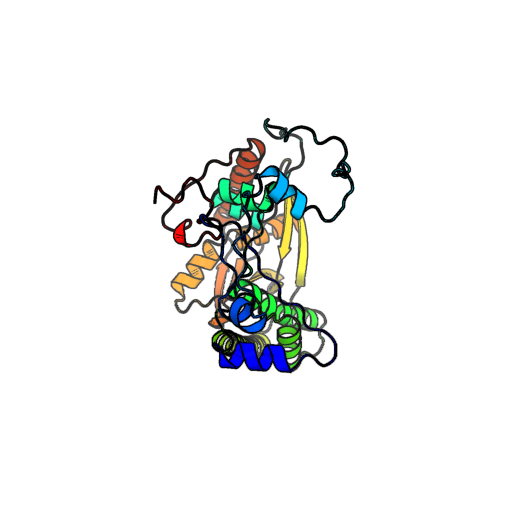HHHHHHHHHHS--EEEEEEEEEEEEETTEEEEEEEEEEEE-TTS-EEEEEEESS----HHHHHHHHHH-HHHHHHHHHHHHHHSS--SEEEEEETTTTEEEEEE--HHHHHHHHHHHHHHHHHHHTT-------TTTGGG-TTGGG-TTGGG-

Nearest PDB structures (foldseek):
  6ppr-assembly1_A  TM=7.670E-01  e=3.887E-10  Mycolicibacterium smegmatis
  6ppu-assembly1_A  TM=7.598E-01  e=7.775E-10  Mycolicibacterium smegmatis
  8d3l-assembly1_I  TM=7.095E-01  e=4.773E-06  Halalkalibacterium halodurans C-125
  4ceh-assembly1_A  TM=5.385E-01  e=5.676E-06  Bacillus subtilis subsp. subtilis str. 168
  8d3q-assembly1_J  TM=6.821E-01  e=7.638E-05  Halalkalibacterium halodurans C-125

Mean predicted aligned error: 12.47 Å